Protein AF-A0A9W8MB23-F1 (afdb_monomer_lite)

Secondary structure (DSSP, 8-state):
---------SSS--TTS-SEEEE----TT-SS--HHHHHHHHHHHHHTT-TTT--TT-EEEEGGG--STTTTEEEE-SSSEEEPB-SS-TT-B--TTS-GGGS-TTTTBTTBPPPSS--S-EEE---GGGHHHHHHH-EEEEEEEEEE-TTS-EEEEEEEEEEEEEEEPPPP--------SSS--------PBPTTSSS-B--GGG-EEEEEEEESSHHHHHHHHHHT-TTTSPPPPPPS-HHHHHHHHHHTTEEEE-TTT-BTTEEEEEEPPGGG---

Radius of gyration: 21.51 Å; chains: 1; bounding box: 54×55×55 Å

Sequence (279 aa):
MYVHSLTVHPDIRDPSLEYTVRVFVPSPEGDWLSDKSVLECEEECRRAGVLHLMRMGDVVWDIAVGDEGNVGRLVYDGKYLIDLDYTWNPIGDLPKYIPALAFPPSYFHQAIRTGVVTSNPVVHVDISPWGEEIAKNLQLLQDRVKTETPQGAEHNVVRWVHRSSFVIRPPARVMQRGPSVNGWGQPHTPRIAIPDTNNLFIDSGWYGTIVVETEGTNEALADLQERCGPRAFPPQPRPSNPAQQKAQQEVKKVFRILREKSRPGEICIKAVGIKERIL

Structure (mmCIF, N/CA/C/O backbone):
data_AF-A0A9W8MB23-F1
#
_entry.id   AF-A0A9W8MB23-F1
#
loop_
_atom_site.group_PDB
_atom_site.id
_atom_site.type_symbol
_atom_site.label_atom_id
_atom_site.label_alt_id
_atom_site.label_comp_id
_atom_site.label_asym_id
_atom_site.label_entity_id
_atom_site.label_seq_id
_atom_site.pdbx_PDB_ins_code
_atom_site.Cartn_x
_atom_site.Cartn_y
_atom_site.Cartn_z
_atom_site.occupancy
_atom_site.B_iso_or_equiv
_atom_site.auth_seq_id
_atom_site.auth_comp_id
_atom_site.auth_asym_id
_atom_site.auth_atom_id
_atom_site.pdbx_PDB_model_num
ATOM 1 N N . MET A 1 1 ? 30.895 -1.752 -26.441 1.00 28.50 1 MET A N 1
ATOM 2 C CA . MET A 1 1 ? 31.023 -3.218 -26.307 1.00 28.50 1 MET A CA 1
ATOM 3 C C . MET A 1 1 ? 29.768 -3.671 -25.576 1.00 28.50 1 MET A C 1
ATOM 5 O O . MET A 1 1 ? 29.641 -3.381 -24.398 1.00 28.50 1 MET A O 1
ATOM 9 N N . TYR A 1 2 ? 28.778 -4.188 -26.307 1.00 29.84 2 TYR A N 1
ATOM 10 C CA . TYR A 1 2 ? 27.453 -4.518 -25.771 1.00 29.84 2 TYR A CA 1
ATOM 11 C C . TYR A 1 2 ? 27.468 -5.946 -25.227 1.00 29.84 2 TYR A C 1
ATOM 13 O O . TYR A 1 2 ? 27.713 -6.878 -25.988 1.00 29.84 2 TYR A O 1
ATOM 21 N N . VAL A 1 3 ? 27.192 -6.116 -23.936 1.00 26.08 3 VAL A N 1
ATOM 22 C CA . VAL A 1 3 ? 26.884 -7.423 -23.345 1.00 26.08 3 VAL A CA 1
ATOM 23 C C . VAL A 1 3 ? 25.492 -7.309 -22.741 1.00 26.08 3 VAL A C 1
ATOM 25 O O . VAL A 1 3 ? 25.309 -6.713 -21.686 1.00 26.08 3 VAL A O 1
ATOM 28 N N . HIS A 1 4 ? 24.506 -7.830 -23.471 1.00 32.28 4 HIS A N 1
ATOM 29 C CA . HIS A 1 4 ? 23.168 -8.080 -22.950 1.00 32.28 4 HIS A CA 1
ATOM 30 C C . HIS A 1 4 ? 23.254 -9.337 -22.083 1.00 32.28 4 HIS A C 1
ATOM 32 O O . HIS A 1 4 ? 23.616 -10.403 -22.577 1.00 32.28 4 HIS A O 1
ATOM 38 N N . SER A 1 5 ? 22.941 -9.217 -20.799 1.00 30.11 5 SER A N 1
ATOM 39 C CA . SER A 1 5 ? 22.714 -10.364 -19.923 1.00 30.11 5 SER A CA 1
ATOM 40 C C . SER A 1 5 ? 21.441 -10.088 -19.144 1.00 30.11 5 SER A C 1
ATOM 42 O O . SER A 1 5 ? 21.469 -9.416 -18.117 1.00 30.11 5 SER A O 1
ATOM 44 N N . LEU A 1 6 ? 20.325 -10.587 -19.665 1.00 41.69 6 LEU A N 1
ATOM 45 C CA . LEU A 1 6 ? 19.033 -10.574 -18.997 1.00 41.69 6 LEU A CA 1
ATOM 46 C C . LEU A 1 6 ? 18.645 -12.045 -18.810 1.00 41.69 6 LEU A C 1
ATOM 48 O O . LEU A 1 6 ? 18.447 -12.766 -19.786 1.00 41.69 6 LEU A O 1
ATOM 52 N N . THR A 1 7 ? 18.644 -12.516 -17.563 1.00 36.16 7 THR A N 1
ATOM 53 C CA . THR A 1 7 ? 18.367 -13.918 -17.222 1.00 36.16 7 THR A CA 1
ATOM 54 C C . THR A 1 7 ? 16.943 -14.021 -16.700 1.00 36.16 7 THR A C 1
ATOM 56 O O . THR A 1 7 ? 16.664 -13.554 -15.601 1.00 36.16 7 THR A O 1
ATOM 59 N N . VAL A 1 8 ? 16.042 -14.649 -17.456 1.00 42.38 8 VAL A N 1
ATOM 60 C CA . VAL A 1 8 ? 14.730 -15.079 -16.946 1.00 42.38 8 VAL A CA 1
ATOM 61 C C . VAL A 1 8 ? 14.443 -16.474 -17.502 1.00 42.38 8 VAL A C 1
ATOM 63 O O . VAL A 1 8 ? 14.322 -16.644 -18.713 1.00 42.38 8 VAL A O 1
ATOM 66 N N . HIS A 1 9 ? 14.383 -17.485 -16.627 1.00 31.11 9 HIS A N 1
ATOM 67 C CA . HIS A 1 9 ? 14.049 -18.862 -17.009 1.00 31.11 9 HIS A CA 1
ATOM 68 C C . HIS A 1 9 ? 12.521 -19.083 -16.934 1.00 31.11 9 HIS A C 1
ATOM 70 O O . HIS A 1 9 ? 11.916 -18.617 -15.965 1.00 31.11 9 HIS A O 1
ATOM 76 N N . PRO A 1 10 ? 11.872 -19.774 -17.899 1.00 38.06 10 PRO A N 1
ATOM 77 C CA . PRO A 1 10 ? 10.410 -19.718 -18.039 1.00 38.06 10 PRO A CA 1
ATOM 78 C C . PRO A 1 10 ? 9.616 -20.647 -17.116 1.00 38.06 10 PRO A C 1
ATOM 80 O O . PRO A 1 10 ? 8.463 -20.350 -16.824 1.00 38.06 10 PRO A O 1
ATOM 83 N N . ASP A 1 11 ? 10.194 -21.739 -16.624 1.00 37.66 11 ASP A N 1
ATOM 84 C CA . ASP A 1 11 ? 9.435 -22.738 -15.870 1.00 37.66 11 ASP A CA 1
ATOM 85 C C . ASP A 1 11 ? 10.126 -23.065 -14.550 1.00 37.66 11 ASP A C 1
ATOM 87 O O . ASP A 1 11 ? 11.300 -23.433 -14.533 1.00 37.66 11 ASP A O 1
ATOM 91 N N . ILE A 1 12 ? 9.356 -22.931 -13.461 1.00 39.44 12 ILE A N 1
ATOM 92 C CA . ILE A 1 12 ? 9.774 -22.955 -12.049 1.00 39.44 12 ILE A CA 1
ATOM 93 C C . ILE A 1 12 ? 10.502 -21.650 -11.678 1.00 39.44 12 ILE A C 1
ATOM 95 O O . ILE A 1 12 ? 11.693 -21.505 -11.931 1.00 39.44 12 ILE A O 1
ATOM 99 N N . ARG A 1 13 ? 9.779 -20.682 -11.075 1.00 45.00 13 ARG A N 1
ATOM 100 C CA . ARG A 1 13 ? 10.396 -19.492 -10.451 1.00 45.00 13 ARG A CA 1
ATOM 101 C C . ARG A 1 13 ? 11.381 -19.999 -9.396 1.00 45.00 13 ARG A C 1
ATOM 103 O O . ARG A 1 13 ? 10.971 -20.422 -8.317 1.00 45.00 13 ARG A O 1
ATOM 110 N N . ASP A 1 14 ? 12.658 -20.001 -9.752 1.00 35.84 14 ASP A N 1
ATOM 111 C CA . ASP A 1 14 ? 13.755 -20.191 -8.822 1.00 35.84 14 ASP A CA 1
ATOM 112 C C . ASP A 1 14 ? 13.613 -19.126 -7.716 1.00 35.84 14 ASP A C 1
ATOM 114 O O . ASP A 1 14 ? 13.468 -17.947 -8.045 1.00 35.84 14 ASP A O 1
ATOM 118 N N . PRO A 1 15 ? 13.619 -19.483 -6.421 1.00 39.69 15 PRO A N 1
ATOM 119 C CA . PRO A 1 15 ? 13.689 -18.505 -5.334 1.00 39.69 15 PRO A CA 1
ATOM 120 C C . PRO A 1 15 ? 14.931 -17.588 -5.400 1.00 39.69 15 PRO A C 1
ATOM 122 O O . PRO A 1 15 ? 15.009 -16.640 -4.621 1.00 39.69 15 PRO A O 1
ATOM 125 N N . SER A 1 16 ? 15.878 -17.849 -6.314 1.00 34.25 16 SER A N 1
ATOM 126 C CA . SER A 1 16 ? 17.019 -16.995 -6.660 1.00 34.25 16 SER A CA 1
ATOM 127 C C . SER A 1 16 ? 16.758 -15.961 -7.774 1.00 34.25 16 SER A C 1
ATOM 129 O O . SER A 1 16 ? 17.589 -15.074 -7.970 1.00 34.25 16 SER A O 1
ATOM 131 N N . LEU A 1 17 ? 15.617 -16.015 -8.482 1.00 41.12 17 LEU A N 1
ATOM 132 C CA . LEU A 1 17 ? 15.187 -14.925 -9.366 1.00 41.12 17 LEU A CA 1
ATOM 133 C C . LEU A 1 17 ? 14.786 -13.739 -8.491 1.00 41.12 17 LEU A C 1
ATOM 135 O O . LEU A 1 17 ? 13.673 -13.674 -7.966 1.00 41.12 17 LEU A O 1
ATOM 139 N N . GLU A 1 18 ? 15.720 -12.807 -8.320 1.00 48.50 18 GLU A N 1
ATOM 140 C CA . GLU A 1 18 ? 15.440 -11.481 -7.790 1.00 48.50 18 GLU A CA 1
ATOM 141 C C . GLU A 1 18 ? 14.198 -10.917 -8.499 1.00 48.50 18 GLU A C 1
ATOM 143 O O . GLU A 1 18 ? 14.091 -10.959 -9.723 1.00 48.50 18 GLU A O 1
ATOM 148 N N . TYR A 1 19 ? 13.247 -10.402 -7.723 1.00 63.66 19 TYR A N 1
ATOM 149 C CA . TYR A 1 19 ? 11.938 -9.873 -8.138 1.00 63.66 19 TYR A CA 1
ATOM 150 C C . TYR A 1 19 ? 12.008 -8.638 -9.069 1.00 63.66 19 TYR A C 1
ATOM 152 O O . TYR A 1 19 ? 11.019 -7.921 -9.233 1.00 63.66 19 TYR A O 1
ATOM 160 N N . THR A 1 20 ? 13.178 -8.386 -9.659 1.00 79.31 20 THR A N 1
ATOM 161 C CA . THR A 1 20 ? 13.564 -7.168 -10.356 1.00 79.31 20 THR A CA 1
ATOM 162 C C . THR A 1 20 ? 14.249 -7.509 -11.679 1.00 79.31 20 THR A C 1
ATOM 164 O O . THR A 1 20 ? 15.349 -8.061 -11.704 1.00 79.31 20 THR A O 1
ATOM 167 N N . VAL A 1 21 ? 13.631 -7.124 -12.791 1.00 87.69 21 VAL A N 1
ATOM 168 C CA . VAL A 1 21 ? 14.238 -7.164 -14.124 1.00 87.69 21 VAL A CA 1
ATOM 169 C C . VAL A 1 21 ? 15.161 -5.962 -14.270 1.00 87.69 21 VAL A C 1
ATOM 171 O O . VAL A 1 21 ? 14.735 -4.825 -14.106 1.00 87.69 21 VAL A O 1
ATOM 174 N N . ARG A 1 22 ? 16.433 -6.193 -14.583 1.00 90.06 22 ARG A N 1
ATOM 175 C CA . ARG A 1 22 ? 17.406 -5.112 -14.771 1.00 90.06 22 ARG A CA 1
ATOM 176 C C . ARG A 1 22 ? 17.509 -4.756 -16.250 1.00 90.06 22 ARG A C 1
ATOM 178 O O . ARG A 1 22 ? 17.724 -5.640 -17.078 1.00 90.06 22 ARG A O 1
ATOM 185 N N . VAL A 1 23 ? 17.381 -3.473 -16.563 1.00 91.19 23 VAL A N 1
ATOM 186 C CA . VAL A 1 23 ? 17.596 -2.905 -17.901 1.00 91.19 23 VAL A CA 1
ATOM 187 C C . VAL A 1 23 ? 18.680 -1.838 -17.832 1.00 91.19 23 VAL A C 1
ATOM 189 O O . VAL A 1 23 ? 19.069 -1.416 -16.746 1.00 91.19 23 VAL A O 1
ATOM 192 N N . PHE A 1 24 ? 19.203 -1.444 -18.988 1.00 90.31 24 PHE A N 1
ATOM 193 C CA . PHE A 1 24 ? 20.178 -0.367 -19.090 1.00 90.31 24 PHE A CA 1
ATOM 194 C C . PHE A 1 24 ? 19.774 0.554 -20.235 1.00 90.31 24 PHE A C 1
ATOM 196 O O . PHE A 1 24 ? 19.987 0.217 -21.403 1.00 90.31 24 PHE A O 1
ATOM 203 N N . VAL A 1 25 ? 19.202 1.705 -19.897 1.00 89.44 25 VAL A N 1
ATOM 204 C CA . VAL A 1 25 ? 18.859 2.759 -20.851 1.00 89.44 25 VAL A CA 1
ATOM 205 C C . VAL A 1 25 ? 19.685 3.993 -20.502 1.00 89.44 25 VAL A C 1
ATOM 207 O O . VAL A 1 25 ? 19.506 4.579 -19.442 1.00 89.44 25 VAL A O 1
ATOM 210 N N . PRO A 1 26 ? 20.642 4.405 -21.350 1.00 85.00 26 PRO A N 1
ATOM 211 C CA . PRO A 1 26 ? 21.466 5.567 -21.052 1.00 85.00 26 PRO A CA 1
ATOM 212 C C . PRO A 1 26 ? 20.610 6.811 -20.778 1.00 85.00 26 PRO A C 1
ATOM 214 O O . PRO A 1 26 ? 19.861 7.249 -21.647 1.00 85.00 26 PRO A O 1
ATOM 217 N N . SER A 1 27 ? 20.780 7.412 -19.599 1.00 76.50 27 SER A N 1
ATOM 218 C CA . SER A 1 27 ? 20.157 8.689 -19.238 1.00 76.50 27 SER A CA 1
ATOM 219 C C . SER A 1 27 ? 21.206 9.808 -19.278 1.00 76.50 27 SER A C 1
ATOM 221 O O . SER A 1 27 ? 21.843 10.101 -18.266 1.00 76.50 27 SER A O 1
ATOM 223 N N . PRO A 1 28 ? 21.459 10.432 -20.446 1.00 71.50 28 PRO A N 1
ATOM 224 C CA . PRO A 1 28 ? 22.442 11.511 -20.558 1.00 71.50 28 PRO A CA 1
ATOM 225 C C . PRO A 1 28 ? 22.039 12.775 -19.780 1.00 71.50 28 PRO A C 1
ATOM 227 O O . PRO A 1 28 ? 22.889 13.630 -19.540 1.00 71.50 28 PRO A O 1
ATOM 230 N N . GLU A 1 29 ? 20.762 12.899 -19.405 1.00 67.69 29 GLU A N 1
ATOM 231 C CA . GLU A 1 29 ? 20.188 14.058 -18.712 1.00 67.69 29 GLU A CA 1
ATOM 232 C C . GLU A 1 29 ? 20.169 13.908 -17.174 1.00 67.69 29 GLU A C 1
ATOM 234 O O . GLU A 1 29 ? 19.926 14.899 -16.488 1.00 67.69 29 GLU A O 1
ATOM 239 N N . GLY A 1 30 ? 20.497 12.727 -16.622 1.00 65.50 30 GLY A N 1
ATOM 240 C CA . GLY A 1 30 ? 20.725 12.524 -15.182 1.00 65.50 30 GLY A CA 1
ATOM 241 C C . GLY A 1 30 ? 19.819 11.494 -14.492 1.00 65.50 30 GLY A C 1
ATOM 242 O O . GLY A 1 30 ? 19.344 10.541 -15.112 1.00 65.50 30 GLY A O 1
ATOM 243 N N . ASP A 1 31 ? 19.613 11.703 -13.186 1.00 63.12 31 ASP A N 1
ATOM 244 C CA . ASP A 1 31 ? 19.187 10.697 -12.195 1.00 63.12 31 ASP A CA 1
ATOM 245 C C . ASP A 1 31 ? 17.676 10.372 -12.177 1.00 63.12 31 ASP A C 1
ATOM 247 O O . ASP A 1 31 ? 17.206 9.653 -11.299 1.00 63.12 31 ASP A O 1
ATOM 251 N N . TRP A 1 32 ? 16.879 10.892 -13.114 1.00 70.69 32 TRP A N 1
ATOM 252 C CA . TRP A 1 32 ? 15.443 10.597 -13.188 1.00 70.69 32 TRP A CA 1
ATOM 253 C C . TRP A 1 32 ? 15.028 10.192 -14.597 1.00 70.69 32 TRP A C 1
ATOM 255 O O . TRP A 1 32 ? 15.474 10.787 -15.579 1.00 70.69 32 TRP A O 1
ATOM 265 N N . LEU A 1 33 ? 14.152 9.191 -14.704 1.00 72.12 33 LEU A N 1
ATOM 266 C CA . LEU A 1 33 ? 13.665 8.715 -15.994 1.00 72.12 33 LEU A CA 1
ATOM 267 C C . LEU A 1 33 ? 12.657 9.711 -16.569 1.00 72.12 33 LEU A C 1
ATOM 269 O O . LEU A 1 33 ? 11.618 9.987 -15.978 1.00 72.12 33 LEU A O 1
ATOM 273 N N . SER A 1 34 ? 12.969 10.254 -17.743 1.00 82.50 34 SER A N 1
ATOM 274 C CA . SER A 1 34 ? 11.986 10.984 -18.545 1.00 82.50 34 SER A CA 1
ATOM 275 C C . SER A 1 34 ? 10.937 10.020 -19.116 1.00 82.50 34 SER A C 1
ATOM 277 O O . SER A 1 34 ? 11.221 8.831 -19.273 1.00 82.50 34 SER A O 1
ATOM 279 N N . ASP A 1 35 ? 9.777 10.526 -19.548 1.00 85.69 35 ASP A N 1
ATOM 280 C CA . ASP A 1 35 ? 8.773 9.725 -20.277 1.00 85.69 35 ASP A CA 1
ATOM 281 C C . ASP A 1 35 ? 9.399 8.943 -21.447 1.00 85.69 35 ASP A C 1
ATOM 283 O O . ASP A 1 35 ? 9.051 7.794 -21.721 1.00 85.69 35 ASP A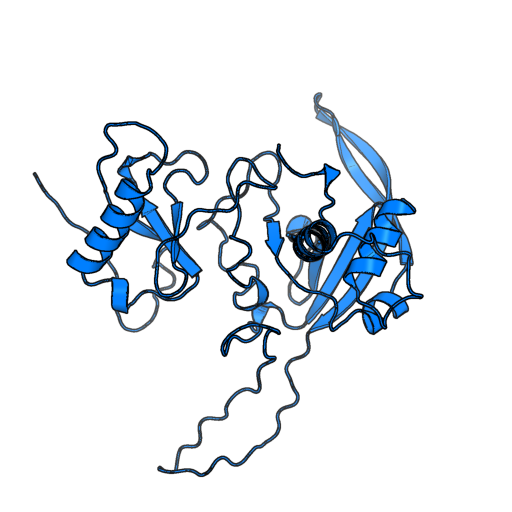 O 1
ATOM 287 N N . LYS A 1 36 ? 10.373 9.557 -22.130 1.00 87.31 36 LYS A N 1
ATOM 288 C CA . LYS A 1 36 ? 11.122 8.918 -23.213 1.00 87.31 36 LYS A CA 1
ATOM 289 C C . LYS A 1 36 ? 11.974 7.756 -22.695 1.00 87.31 36 LYS A C 1
ATOM 291 O O . LYS A 1 36 ? 11.966 6.692 -23.307 1.00 87.31 36 LYS A O 1
ATOM 296 N N . SER A 1 37 ? 12.673 7.942 -21.579 1.00 86.75 37 SER A N 1
ATOM 297 C CA . SER A 1 37 ? 13.507 6.910 -20.952 1.00 86.75 37 SER A CA 1
ATOM 298 C C . SER A 1 37 ? 12.672 5.716 -20.473 1.00 86.75 37 SER A C 1
ATOM 300 O O . SER A 1 37 ? 13.087 4.572 -20.645 1.00 86.75 37 SER A O 1
ATOM 302 N N . VAL A 1 38 ? 11.465 5.956 -19.946 1.00 90.44 38 VAL A N 1
ATOM 303 C CA . VAL A 1 38 ? 10.520 4.889 -19.563 1.00 90.44 38 VAL A CA 1
ATOM 304 C C . VAL A 1 38 ? 10.090 4.071 -20.786 1.00 90.44 38 VAL A C 1
ATOM 306 O O . VAL A 1 38 ? 10.154 2.841 -20.763 1.00 90.44 38 VAL A O 1
ATOM 309 N N . LEU A 1 39 ? 9.721 4.733 -21.889 1.00 91.75 39 LEU A N 1
ATOM 310 C CA . LEU A 1 39 ? 9.367 4.052 -23.142 1.00 91.75 39 LEU A CA 1
ATOM 311 C C . LEU A 1 39 ? 10.545 3.266 -23.735 1.00 91.75 39 LEU A C 1
ATOM 313 O O . LEU A 1 39 ? 10.358 2.178 -24.282 1.00 91.75 39 LEU A O 1
ATOM 317 N N . GLU A 1 40 ? 11.763 3.793 -23.620 1.00 90.81 40 GLU A N 1
ATOM 318 C CA . GLU A 1 40 ? 12.972 3.078 -24.024 1.00 90.81 40 GLU A CA 1
ATOM 319 C C . GLU A 1 40 ? 13.199 1.834 -23.153 1.00 90.81 40 GLU A C 1
ATOM 321 O O . GLU A 1 40 ? 13.485 0.774 -23.706 1.00 90.81 40 GLU A O 1
ATOM 326 N N . CYS A 1 41 ? 12.965 1.901 -21.837 1.00 91.81 41 CYS A N 1
ATOM 327 C CA . CYS A 1 41 ? 13.030 0.734 -20.946 1.00 91.81 41 CYS A CA 1
ATOM 328 C C . CYS A 1 41 ? 12.024 -0.355 -21.350 1.00 91.81 41 CYS A C 1
ATOM 330 O O . CYS A 1 41 ? 12.363 -1.543 -21.372 1.00 91.81 41 CYS A O 1
ATOM 332 N N . GLU A 1 42 ? 10.794 0.028 -21.708 1.00 92.00 42 GLU A N 1
ATOM 333 C CA . GLU A 1 42 ? 9.793 -0.909 -22.233 1.00 92.00 42 GLU A CA 1
ATOM 334 C C . GLU A 1 42 ? 10.251 -1.564 -23.540 1.00 92.00 42 GLU A C 1
ATOM 336 O O . GLU A 1 42 ? 10.077 -2.769 -23.742 1.00 92.00 42 GLU A O 1
ATOM 341 N N . GLU A 1 43 ? 10.827 -0.772 -24.444 1.00 92.31 43 GLU A N 1
ATOM 342 C CA . GLU A 1 43 ? 11.320 -1.248 -25.731 1.00 92.31 43 GLU A CA 1
ATOM 343 C C . GLU A 1 43 ? 12.550 -2.155 -25.569 1.00 92.31 43 GLU A C 1
ATOM 345 O O . GLU A 1 43 ? 12.666 -3.142 -26.294 1.00 92.31 43 GLU A O 1
ATOM 350 N N . GLU A 1 44 ? 13.419 -1.909 -24.585 1.00 91.94 44 GLU A N 1
ATOM 351 C CA . GLU A 1 44 ? 14.485 -2.846 -24.205 1.00 91.94 44 GLU A CA 1
ATOM 352 C C . GLU A 1 44 ? 13.902 -4.176 -23.709 1.00 91.94 44 GLU A C 1
ATOM 354 O O . GLU A 1 44 ? 14.310 -5.242 -24.174 1.00 91.94 44 GLU A O 1
ATOM 359 N N . CYS A 1 45 ? 12.887 -4.145 -22.836 1.00 90.94 45 CYS A N 1
ATOM 360 C CA . CYS A 1 45 ? 12.204 -5.361 -22.373 1.00 90.94 45 CYS A CA 1
ATOM 361 C C . CYS A 1 45 ? 11.548 -6.131 -23.534 1.00 90.94 45 CYS A C 1
ATOM 363 O O . CYS A 1 45 ? 11.541 -7.368 -23.558 1.00 90.94 45 CYS A O 1
ATOM 365 N N . ARG A 1 46 ? 11.001 -5.404 -24.516 1.00 90.31 46 ARG A N 1
ATOM 366 C CA . ARG A 1 46 ? 10.401 -5.963 -25.732 1.00 90.31 46 ARG A CA 1
ATOM 367 C C . ARG A 1 46 ? 11.454 -6.594 -26.642 1.00 90.31 46 ARG A C 1
ATOM 369 O O . ARG A 1 46 ? 11.267 -7.735 -27.060 1.00 90.31 46 ARG A O 1
ATOM 376 N N . ARG A 1 47 ? 12.569 -5.904 -26.902 1.00 91.31 47 ARG A N 1
ATOM 377 C CA . ARG A 1 47 ? 13.694 -6.404 -27.715 1.00 91.31 47 ARG A CA 1
ATOM 378 C C . ARG A 1 47 ? 14.383 -7.607 -27.080 1.00 91.31 47 ARG A C 1
ATOM 380 O O . ARG A 1 47 ? 14.727 -8.547 -27.790 1.00 91.31 47 ARG A O 1
ATOM 387 N N . ALA A 1 48 ? 14.514 -7.615 -25.755 1.00 88.12 48 ALA A N 1
ATOM 388 C CA . ALA A 1 48 ? 15.007 -8.760 -24.994 1.00 88.12 48 ALA A CA 1
ATOM 389 C C . ALA A 1 48 ? 14.005 -9.929 -24.943 1.00 88.12 48 ALA A C 1
ATOM 391 O O . ALA A 1 48 ? 14.342 -11.011 -24.469 1.00 88.12 48 ALA A O 1
ATOM 392 N N . GLY A 1 49 ? 12.770 -9.724 -25.413 1.00 87.94 49 GLY A N 1
ATOM 393 C CA . GLY A 1 49 ? 11.739 -10.749 -25.444 1.00 87.94 49 GLY A CA 1
ATOM 394 C C . GLY A 1 49 ? 11.216 -11.135 -24.064 1.00 87.94 49 GLY A C 1
ATOM 395 O O . GLY A 1 49 ? 10.603 -12.184 -23.950 1.00 87.94 49 GLY A O 1
ATOM 396 N N . VAL A 1 50 ? 11.410 -10.329 -23.016 1.00 86.69 50 VAL A N 1
ATOM 397 C CA . VAL A 1 50 ? 10.989 -10.684 -21.645 1.00 86.69 50 VAL A CA 1
ATOM 398 C C . VAL A 1 50 ? 9.602 -10.176 -21.278 1.00 86.69 50 VAL A C 1
ATOM 400 O O . VAL A 1 50 ? 8.989 -10.707 -20.357 1.00 86.69 50 VAL A O 1
ATOM 403 N N . LEU A 1 51 ? 9.062 -9.212 -22.029 1.00 85.56 51 LEU A N 1
ATOM 404 C CA . LEU A 1 51 ? 7.776 -8.576 -21.719 1.00 85.56 51 LEU A CA 1
ATOM 405 C C . LEU A 1 51 ? 6.617 -9.584 -21.584 1.00 85.56 51 LEU A C 1
ATOM 407 O O . LEU A 1 51 ? 5.754 -9.422 -20.733 1.00 85.56 51 LEU A O 1
ATOM 411 N N . HIS A 1 52 ? 6.620 -10.660 -22.378 1.00 84.31 52 HIS A N 1
ATOM 412 C CA . HIS A 1 52 ? 5.589 -11.707 -22.323 1.00 84.31 52 HIS A CA 1
ATOM 413 C C . HIS A 1 52 ? 5.698 -12.641 -21.101 1.00 84.31 52 HIS A C 1
ATOM 415 O O . HIS A 1 52 ? 4.759 -13.382 -20.816 1.00 84.31 52 HIS A O 1
ATOM 421 N N . LEU A 1 53 ? 6.840 -12.632 -20.406 1.00 85.81 53 LEU A N 1
ATOM 422 C CA . LEU A 1 53 ? 7.078 -13.391 -19.174 1.00 85.81 53 LEU A CA 1
ATOM 423 C C . LEU A 1 53 ? 6.732 -12.573 -17.925 1.00 85.81 53 LEU A C 1
ATOM 425 O O . LEU A 1 53 ? 6.522 -13.147 -16.853 1.00 85.81 53 LEU A O 1
ATOM 429 N N . MET A 1 54 ? 6.681 -11.247 -18.066 1.00 86.50 54 MET A N 1
ATOM 430 C CA . MET A 1 54 ? 6.388 -10.330 -16.975 1.00 86.50 54 MET A CA 1
ATOM 431 C C . MET A 1 54 ? 4.927 -10.427 -16.543 1.00 86.50 54 MET A C 1
ATOM 433 O O . MET A 1 54 ? 4.010 -10.649 -17.337 1.00 86.50 54 MET A O 1
ATOM 437 N N . ARG A 1 55 ? 4.705 -10.230 -15.248 1.00 87.00 55 ARG A N 1
ATOM 438 C CA . ARG A 1 55 ? 3.388 -10.166 -1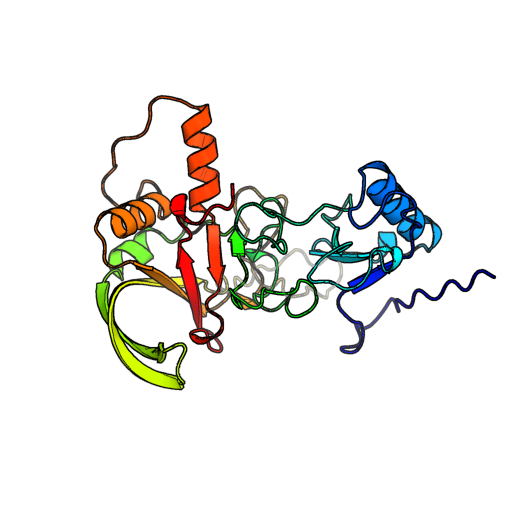4.618 1.00 87.00 55 ARG A CA 1
ATOM 439 C C . ARG A 1 55 ? 3.201 -8.799 -13.987 1.00 87.00 55 ARG A C 1
ATOM 441 O O . ARG A 1 55 ? 4.167 -8.150 -13.598 1.00 87.00 55 ARG A O 1
ATOM 448 N N . MET A 1 56 ? 1.944 -8.379 -13.858 1.00 89.19 56 MET A N 1
ATOM 449 C CA . MET A 1 56 ? 1.610 -7.184 -13.086 1.00 89.19 56 MET A CA 1
ATOM 450 C C . MET A 1 56 ? 2.303 -7.248 -11.716 1.00 89.19 56 MET A C 1
ATOM 452 O O . MET A 1 56 ? 2.257 -8.288 -11.060 1.00 89.19 56 MET A O 1
ATOM 456 N N . GLY A 1 57 ? 2.935 -6.151 -11.308 1.00 89.62 57 GLY A N 1
ATOM 457 C CA . GLY A 1 57 ? 3.719 -6.029 -10.083 1.00 89.62 57 GLY A CA 1
ATOM 458 C C . GLY A 1 57 ? 5.199 -6.388 -10.221 1.00 89.62 57 GLY A C 1
ATOM 459 O O . GLY A 1 57 ? 5.951 -6.099 -9.297 1.00 89.62 57 GLY A O 1
ATOM 460 N N . ASP A 1 58 ? 5.653 -6.990 -11.323 1.00 90.81 58 ASP A N 1
ATOM 461 C CA . ASP A 1 58 ? 7.091 -7.195 -11.526 1.00 90.81 58 ASP A CA 1
ATOM 462 C C . ASP A 1 58 ? 7.807 -5.834 -11.593 1.00 90.81 58 ASP A C 1
ATOM 464 O O . ASP A 1 58 ? 7.310 -4.885 -12.206 1.00 90.81 58 ASP A O 1
ATOM 468 N N . VAL A 1 59 ? 8.957 -5.729 -10.924 1.00 92.12 59 VAL A N 1
ATOM 469 C CA . VAL A 1 59 ? 9.737 -4.488 -10.857 1.00 92.12 59 VAL A CA 1
ATOM 470 C C . VAL A 1 59 ? 10.767 -4.495 -11.978 1.00 92.12 59 VAL A C 1
ATOM 472 O O . VAL A 1 59 ? 11.454 -5.492 -12.189 1.00 92.12 59 VAL A O 1
ATOM 475 N N . VAL A 1 60 ? 10.899 -3.384 -12.690 1.00 92.69 60 VAL A N 1
ATOM 476 C CA . VAL A 1 60 ? 11.994 -3.135 -13.629 1.00 92.69 60 VAL A CA 1
ATOM 477 C C . VAL A 1 60 ? 12.907 -2.086 -13.020 1.00 92.69 60 VAL A C 1
ATOM 479 O O . VAL A 1 60 ? 12.430 -1.114 -12.453 1.00 92.69 60 VAL A O 1
ATOM 482 N N . TRP A 1 61 ? 14.214 -2.272 -13.112 1.00 92.00 61 TRP A N 1
ATOM 483 C CA . TRP A 1 61 ? 15.191 -1.301 -12.643 1.00 92.00 61 TRP A CA 1
ATOM 484 C C . TRP A 1 61 ? 16.145 -0.941 -13.772 1.00 92.00 61 TRP A C 1
ATOM 486 O O . TRP A 1 61 ? 16.882 -1.801 -14.260 1.00 92.00 61 TRP A O 1
ATOM 496 N N . ASP A 1 62 ? 16.131 0.328 -14.168 1.00 91.56 62 ASP A N 1
ATOM 497 C CA . ASP A 1 62 ? 17.156 0.882 -15.038 1.00 91.56 62 ASP A CA 1
ATOM 498 C C . ASP A 1 62 ? 18.428 1.175 -14.241 1.00 91.56 62 ASP A C 1
ATOM 500 O O . ASP A 1 62 ? 18.522 2.143 -13.483 1.00 91.56 62 ASP A O 1
ATOM 504 N N . ILE A 1 63 ? 19.427 0.314 -14.416 1.00 89.56 63 ILE A N 1
ATOM 505 C CA . ILE A 1 63 ? 20.690 0.397 -13.680 1.00 89.56 63 ILE A CA 1
ATOM 506 C C . ILE A 1 63 ? 21.578 1.546 -14.174 1.00 89.56 63 ILE A C 1
ATOM 508 O O . ILE A 1 63 ? 22.598 1.830 -13.546 1.00 89.56 63 ILE A O 1
ATOM 512 N N . ALA A 1 64 ? 21.225 2.203 -15.287 1.00 87.50 64 ALA A N 1
ATOM 513 C CA . ALA A 1 64 ? 21.966 3.354 -15.798 1.00 87.50 64 ALA A CA 1
ATOM 514 C C . ALA A 1 64 ? 21.863 4.583 -14.880 1.00 87.50 64 ALA A C 1
ATOM 516 O O . ALA A 1 64 ? 22.754 5.430 -14.898 1.00 87.50 64 ALA A O 1
ATOM 517 N N . VAL A 1 65 ? 20.804 4.654 -14.067 1.00 83.94 65 VAL A N 1
ATOM 518 C CA . VAL A 1 65 ? 20.454 5.806 -13.220 1.00 83.94 65 VAL A CA 1
ATOM 519 C C . VAL A 1 65 ? 21.018 5.680 -11.789 1.00 83.94 65 VAL A C 1
ATOM 521 O O . VAL A 1 65 ? 20.888 6.579 -10.967 1.00 83.94 65 VAL A O 1
ATOM 524 N N . GLY A 1 66 ? 21.693 4.568 -11.477 1.00 79.12 66 GLY A N 1
ATOM 525 C CA . GLY A 1 66 ? 22.280 4.301 -10.161 1.00 79.12 66 GLY A CA 1
ATOM 526 C C . GLY A 1 66 ? 21.376 3.494 -9.220 1.00 79.12 66 GLY A C 1
ATOM 527 O O . GLY A 1 66 ? 20.294 3.042 -9.589 1.00 79.12 66 GLY A O 1
ATOM 528 N N . ASP A 1 67 ? 21.860 3.257 -7.995 1.00 81.12 67 ASP A N 1
ATOM 529 C CA . ASP A 1 67 ? 21.198 2.414 -6.979 1.00 81.12 67 ASP A CA 1
ATOM 530 C C . ASP A 1 67 ? 20.826 3.185 -5.699 1.00 81.12 67 ASP A C 1
ATOM 532 O O . ASP A 1 67 ? 20.729 2.617 -4.606 1.00 81.12 67 ASP A O 1
ATOM 536 N N . GLU A 1 68 ? 20.636 4.499 -5.802 1.00 83.81 68 GLU A N 1
ATOM 537 C CA . GLU A 1 68 ? 20.190 5.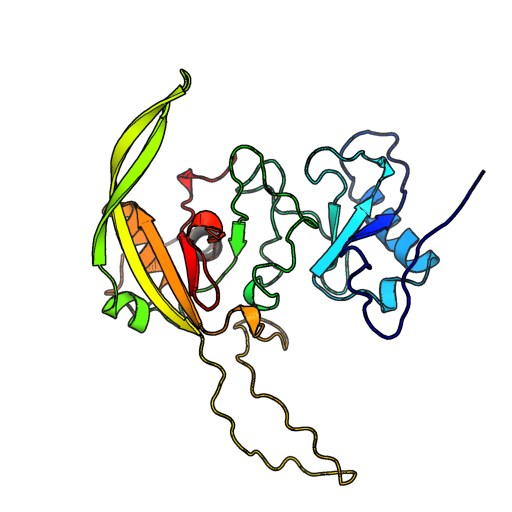301 -4.667 1.00 83.81 68 GLU A CA 1
ATOM 538 C C . GLU A 1 68 ? 18.683 5.113 -4.443 1.00 83.81 68 GLU A C 1
ATOM 540 O O . GLU A 1 68 ? 17.859 5.413 -5.303 1.00 83.81 68 GLU A O 1
ATOM 545 N N . GLY A 1 69 ? 18.297 4.591 -3.274 1.00 83.81 69 GLY A N 1
ATOM 546 C CA . GLY A 1 69 ? 16.884 4.381 -2.941 1.00 83.81 69 GLY A CA 1
ATOM 547 C C . GLY A 1 69 ? 16.165 3.529 -3.991 1.00 83.81 69 GLY A C 1
ATOM 548 O O . GLY A 1 69 ? 16.584 2.401 -4.245 1.00 83.81 69 GLY A O 1
ATOM 549 N N . ASN A 1 70 ? 15.095 4.070 -4.580 1.00 89.25 70 ASN A N 1
ATOM 550 C CA . ASN A 1 70 ? 14.368 3.449 -5.691 1.00 89.25 70 ASN A CA 1
ATOM 551 C C . ASN A 1 70 ? 14.539 4.183 -7.027 1.00 89.25 70 ASN A C 1
ATOM 553 O O . ASN A 1 70 ? 13.710 4.016 -7.918 1.00 89.25 70 ASN A O 1
ATOM 557 N N . VAL A 1 71 ? 15.589 4.987 -7.182 1.00 87.81 71 VAL A N 1
ATOM 558 C CA . VAL A 1 71 ? 15.875 5.656 -8.455 1.00 87.81 71 VAL A CA 1
ATOM 559 C C . VAL A 1 71 ? 15.955 4.628 -9.593 1.00 87.81 71 VAL A C 1
ATOM 561 O O . VAL A 1 71 ? 16.504 3.535 -9.425 1.00 87.81 71 VAL A O 1
ATOM 564 N N . GLY A 1 72 ? 15.318 4.953 -10.722 1.00 89.06 72 GLY A N 1
ATOM 565 C CA . GLY A 1 72 ? 15.237 4.097 -11.908 1.00 89.06 72 GLY A CA 1
ATOM 566 C C . GLY A 1 72 ? 14.358 2.849 -11.759 1.00 89.06 72 GLY A C 1
ATOM 567 O O . GLY A 1 72 ? 14.331 2.028 -12.676 1.00 89.06 72 GLY A O 1
ATOM 568 N N . ARG A 1 73 ? 13.665 2.652 -10.625 1.00 91.69 73 ARG A N 1
ATOM 569 C CA . ARG A 1 73 ? 12.741 1.523 -10.440 1.00 91.69 73 ARG A CA 1
ATOM 570 C C . ARG A 1 73 ? 11.342 1.881 -10.927 1.00 91.69 73 ARG A C 1
ATOM 572 O O . ARG A 1 73 ? 10.755 2.869 -10.504 1.00 91.69 73 ARG A O 1
ATOM 579 N N . LEU A 1 74 ? 10.805 1.005 -11.760 1.00 93.38 74 LEU A N 1
ATOM 580 C CA . LEU A 1 74 ? 9.484 1.049 -12.362 1.00 93.38 74 LEU A CA 1
ATOM 581 C C . LEU A 1 74 ? 8.729 -0.221 -11.974 1.00 93.38 74 LEU A C 1
ATOM 583 O O . LEU A 1 74 ? 9.330 -1.268 -11.728 1.00 93.38 74 LEU A O 1
ATOM 587 N N . VAL A 1 75 ? 7.407 -0.162 -11.951 1.00 93.62 75 VAL A N 1
ATOM 588 C CA . VAL A 1 75 ? 6.556 -1.345 -11.771 1.00 93.62 75 VAL A CA 1
ATOM 589 C C . VAL A 1 75 ? 5.890 -1.663 -13.105 1.00 93.62 75 VAL A C 1
ATOM 591 O O . VAL A 1 75 ? 5.633 -0.769 -13.898 1.00 93.62 75 VAL A O 1
ATOM 594 N N . TYR A 1 76 ? 5.625 -2.929 -13.398 1.00 92.88 76 TYR A N 1
ATOM 595 C CA . TYR A 1 76 ? 4.835 -3.313 -14.564 1.00 92.88 76 TYR A CA 1
ATOM 596 C C . TYR A 1 76 ? 3.360 -3.440 -14.181 1.00 92.88 76 TYR A C 1
ATOM 598 O O . TYR A 1 76 ? 3.024 -4.199 -13.273 1.00 92.88 76 TYR A O 1
ATOM 606 N N . ASP A 1 77 ? 2.453 -2.740 -14.861 1.00 90.06 77 ASP A N 1
ATOM 607 C CA . ASP A 1 77 ? 1.007 -2.812 -14.576 1.00 90.06 77 ASP A CA 1
ATOM 608 C C . ASP A 1 77 ? 0.289 -3.959 -15.321 1.00 90.06 77 ASP A C 1
ATOM 610 O O . ASP A 1 77 ? -0.913 -4.168 -15.161 1.00 90.06 77 ASP A O 1
ATOM 614 N N . GLY A 1 78 ? 1.035 -4.737 -16.114 1.00 88.69 78 GLY A N 1
ATOM 615 C CA . GLY A 1 78 ? 0.506 -5.757 -17.024 1.00 88.69 78 GLY A CA 1
ATOM 616 C C . GLY A 1 78 ? 0.393 -5.288 -18.478 1.00 88.69 78 GLY A C 1
ATOM 617 O O . GLY A 1 78 ? 0.096 -6.097 -19.357 1.00 88.69 78 GLY A O 1
ATOM 618 N N . LYS A 1 79 ? 0.637 -4.003 -18.749 1.00 89.69 79 LYS A N 1
ATOM 619 C CA . LYS A 1 79 ? 0.645 -3.418 -20.091 1.00 89.69 79 LYS A CA 1
ATOM 620 C C . LYS A 1 79 ? 1.810 -2.450 -20.303 1.00 89.69 79 LYS A C 1
ATOM 622 O O . LYS A 1 79 ? 2.449 -2.535 -21.349 1.00 89.69 79 LYS A O 1
ATOM 627 N N . TYR A 1 80 ? 2.086 -1.599 -19.324 1.00 91.88 80 TYR A N 1
ATOM 628 C CA . TYR A 1 80 ? 3.082 -0.535 -19.340 1.00 91.88 80 TYR A CA 1
ATOM 629 C C . TYR A 1 80 ? 3.966 -0.576 -18.091 1.00 91.88 80 TYR A C 1
ATOM 631 O O . TYR A 1 80 ? 3.598 -1.146 -17.057 1.00 91.88 80 TYR A O 1
ATOM 639 N N . LEU A 1 81 ? 5.139 0.041 -18.201 1.00 93.00 81 LEU A N 1
ATOM 640 C CA . LEU A 1 81 ? 5.971 0.400 -17.067 1.00 93.00 81 LEU A CA 1
ATOM 641 C C . LEU A 1 81 ? 5.517 1.733 -16.495 1.00 93.00 81 LEU A C 1
ATOM 643 O O . LEU A 1 81 ? 5.153 2.661 -17.213 1.00 93.00 81 LEU A O 1
ATOM 647 N N . ILE A 1 82 ? 5.524 1.791 -15.174 1.00 92.44 82 ILE A N 1
ATOM 648 C CA . ILE A 1 82 ? 4.938 2.879 -14.419 1.00 92.44 82 ILE A CA 1
ATOM 649 C C . ILE A 1 82 ? 5.873 3.324 -13.298 1.00 92.44 82 ILE A C 1
ATOM 651 O O . ILE A 1 82 ? 6.499 2.496 -12.629 1.00 92.44 82 ILE A O 1
ATOM 655 N N . ASP A 1 83 ? 5.946 4.634 -13.083 1.00 91.19 83 ASP A N 1
ATOM 656 C CA . ASP A 1 83 ? 6.716 5.213 -11.985 1.00 91.19 83 ASP A CA 1
ATOM 657 C C . ASP A 1 83 ? 6.109 4.866 -10.626 1.00 91.19 83 ASP A C 1
ATOM 659 O O . ASP A 1 83 ? 4.900 4.644 -10.497 1.00 91.19 83 ASP A O 1
ATOM 663 N N . LEU A 1 84 ? 6.959 4.869 -9.598 1.00 92.25 84 LEU A N 1
ATOM 664 C CA . LEU A 1 84 ? 6.540 4.764 -8.203 1.00 92.25 84 LEU A CA 1
ATOM 665 C C . LEU A 1 84 ? 5.724 5.990 -7.761 1.00 92.25 84 LEU A C 1
ATOM 667 O O . LEU A 1 84 ? 5.778 7.059 -8.367 1.00 92.25 84 LEU A O 1
ATOM 671 N N . ASP A 1 85 ? 4.962 5.847 -6.677 1.00 90.25 85 ASP A N 1
ATOM 672 C CA . ASP A 1 85 ? 4.223 6.961 -6.080 1.00 90.25 85 ASP A CA 1
ATOM 673 C C . ASP A 1 85 ? 5.046 7.635 -4.980 1.00 90.25 85 ASP A C 1
ATOM 675 O O . ASP A 1 85 ? 5.340 7.044 -3.942 1.00 90.25 85 ASP A O 1
ATOM 679 N N . TYR A 1 86 ? 5.383 8.903 -5.199 1.00 89.50 86 TYR A N 1
ATOM 680 C CA . TYR A 1 86 ? 6.193 9.719 -4.294 1.00 89.50 86 TYR A CA 1
ATOM 681 C C . TYR A 1 86 ? 5.347 10.600 -3.359 1.00 89.50 86 TYR A C 1
ATOM 683 O O . TYR A 1 86 ? 5.887 11.364 -2.562 1.00 89.50 86 TYR A O 1
ATOM 691 N N . THR A 1 87 ? 4.014 10.476 -3.402 1.00 89.12 87 THR A N 1
ATOM 692 C CA . THR A 1 87 ? 3.074 11.321 -2.642 1.00 89.12 87 THR A CA 1
ATOM 693 C C . THR A 1 87 ? 3.292 11.258 -1.124 1.00 89.12 87 THR A C 1
ATOM 695 O O . THR A 1 87 ? 3.076 12.243 -0.419 1.00 89.12 87 THR A O 1
ATOM 698 N N . TRP A 1 88 ? 3.698 10.103 -0.591 1.00 87.50 88 TRP A N 1
ATOM 699 C CA . TRP A 1 88 ? 3.768 9.847 0.859 1.00 87.50 88 TRP A CA 1
ATOM 700 C C . TRP A 1 88 ? 5.175 9.522 1.367 1.00 87.50 88 TRP A C 1
ATOM 702 O O . TRP A 1 88 ? 5.389 9.391 2.578 1.00 87.50 88 TRP A O 1
ATOM 712 N N . ASN A 1 89 ? 6.125 9.345 0.451 1.00 86.69 89 ASN A N 1
ATOM 713 C CA . ASN A 1 89 ? 7.464 8.857 0.743 1.00 86.69 89 ASN A CA 1
ATOM 714 C C . ASN A 1 89 ? 8.432 9.351 -0.342 1.00 86.69 89 ASN A C 1
ATOM 716 O O . ASN A 1 89 ? 8.178 9.100 -1.522 1.00 86.69 89 ASN A O 1
ATOM 720 N N . PRO A 1 90 ? 9.542 10.031 0.010 1.00 85.94 90 PRO A N 1
ATOM 721 C CA . PRO A 1 90 ? 10.384 10.676 -0.995 1.00 85.94 90 PRO A CA 1
ATOM 722 C C . PRO A 1 90 ? 11.174 9.670 -1.834 1.00 85.94 90 PRO A C 1
ATOM 724 O O . PRO A 1 90 ? 11.689 10.023 -2.886 1.00 85.94 90 PRO A O 1
ATOM 727 N N . ILE A 1 91 ? 11.273 8.417 -1.384 1.00 87.00 91 ILE A N 1
ATOM 728 C CA . ILE A 1 91 ? 11.923 7.350 -2.145 1.00 87.00 91 ILE A CA 1
ATOM 729 C C . ILE A 1 91 ? 10.935 6.535 -2.995 1.00 87.00 91 ILE A C 1
ATOM 731 O O . ILE A 1 91 ? 11.363 5.594 -3.651 1.00 87.00 91 ILE A O 1
ATOM 735 N N . GLY A 1 92 ? 9.641 6.865 -2.983 1.00 89.75 92 GLY A N 1
ATOM 736 C CA . GLY A 1 92 ? 8.612 6.188 -3.771 1.00 89.75 92 GLY A CA 1
ATOM 737 C C . GLY A 1 92 ? 8.081 4.897 -3.139 1.00 89.75 92 GLY A C 1
ATOM 738 O O . GLY A 1 92 ? 8.828 4.109 -2.558 1.00 89.75 92 GLY A O 1
ATOM 739 N N . ASP A 1 93 ? 6.776 4.685 -3.273 1.00 91.25 93 ASP A N 1
ATOM 740 C CA . ASP A 1 93 ? 6.038 3.489 -2.864 1.00 91.25 93 ASP A CA 1
ATOM 741 C C . ASP A 1 93 ? 5.237 2.909 -4.044 1.00 91.25 93 ASP A C 1
ATOM 743 O O . ASP A 1 93 ? 5.259 3.421 -5.166 1.00 91.25 93 ASP A O 1
ATOM 747 N N . LEU A 1 94 ? 4.525 1.808 -3.797 1.00 92.12 94 LEU A N 1
ATOM 748 C CA . LEU A 1 94 ? 3.695 1.166 -4.808 1.00 92.12 94 LEU A CA 1
ATOM 749 C C . LEU A 1 94 ? 2.593 2.123 -5.315 1.00 92.12 94 LEU A C 1
ATOM 751 O O . LEU A 1 94 ? 1.827 2.643 -4.499 1.00 92.12 94 LEU A O 1
ATOM 755 N N . PRO A 1 95 ? 2.437 2.301 -6.638 1.00 91.75 95 PRO A N 1
ATOM 756 C CA . PRO A 1 95 ? 1.444 3.221 -7.178 1.00 91.75 95 PRO A CA 1
ATOM 757 C C . PRO A 1 95 ? -0.003 2.843 -6.865 1.00 91.75 95 PRO A C 1
ATOM 759 O O . PRO A 1 95 ? -0.376 1.671 -6.887 1.00 91.75 95 PRO A O 1
ATOM 762 N N . LYS A 1 96 ? -0.860 3.855 -6.668 1.00 89.19 96 LYS A N 1
ATOM 763 C CA . LYS A 1 96 ? -2.270 3.697 -6.251 1.00 89.19 96 LYS A CA 1
ATOM 764 C C . LYS A 1 96 ? -3.156 2.812 -7.135 1.00 89.19 96 LYS A C 1
ATOM 766 O O . LYS A 1 96 ? -4.211 2.368 -6.690 1.00 89.19 96 LYS A O 1
ATOM 771 N N . TYR A 1 97 ? -2.779 2.610 -8.392 1.00 86.94 97 TYR A N 1
ATOM 772 C CA . TYR A 1 97 ? -3.515 1.799 -9.367 1.00 86.94 97 TYR A CA 1
ATOM 773 C C . TYR A 1 97 ? -3.030 0.347 -9.416 1.00 86.94 97 TYR A C 1
ATOM 775 O O . TYR A 1 97 ? -3.693 -0.481 -10.035 1.00 86.94 97 TYR A O 1
ATOM 783 N N . ILE A 1 98 ? -1.939 0.016 -8.716 1.00 90.88 98 ILE A N 1
ATOM 784 C CA . ILE A 1 98 ? -1.563 -1.367 -8.442 1.00 90.88 98 ILE A CA 1
ATOM 785 C C . ILE A 1 98 ? -2.248 -1.796 -7.136 1.00 90.88 98 ILE A C 1
ATOM 787 O O . ILE A 1 98 ? -1.915 -1.293 -6.059 1.00 90.88 98 ILE A O 1
ATOM 791 N N . PRO A 1 99 ? -3.223 -2.719 -7.185 1.00 91.00 99 PRO A N 1
ATOM 792 C CA . PRO A 1 99 ? -3.983 -3.090 -6.001 1.00 91.00 99 PRO A CA 1
ATOM 793 C C . PRO A 1 99 ? -3.120 -3.936 -5.065 1.00 91.00 99 PRO A C 1
ATOM 795 O O . PRO A 1 99 ? -2.875 -5.113 -5.323 1.00 91.00 99 PRO A O 1
ATOM 798 N N . ALA A 1 100 ? -2.700 -3.355 -3.941 1.00 92.88 100 ALA A N 1
ATOM 799 C CA . ALA A 1 100 ? -1.791 -4.001 -2.992 1.00 92.88 100 ALA A CA 1
ATOM 800 C C . ALA A 1 100 ? -2.314 -5.350 -2.461 1.00 92.88 100 ALA A C 1
ATOM 802 O O . ALA A 1 100 ? -1.533 -6.270 -2.236 1.00 92.88 100 ALA A O 1
ATOM 803 N N . LEU A 1 101 ? -3.639 -5.500 -2.319 1.00 93.62 101 LEU A N 1
ATOM 804 C CA . LEU A 1 101 ? -4.266 -6.759 -1.897 1.00 93.62 101 LEU A CA 1
ATOM 805 C C . LEU A 1 101 ? -4.040 -7.919 -2.881 1.00 93.62 101 LEU A C 1
ATOM 807 O O . LEU A 1 101 ? -4.176 -9.071 -2.480 1.00 93.62 101 LEU A O 1
ATOM 811 N N . ALA A 1 102 ? -3.705 -7.647 -4.148 1.00 92.19 102 ALA A N 1
ATOM 812 C CA . ALA A 1 102 ? -3.444 -8.678 -5.157 1.00 92.19 102 ALA A CA 1
ATOM 813 C C . ALA A 1 102 ? -2.069 -9.348 -5.005 1.00 92.19 102 ALA A C 1
ATOM 815 O O . ALA A 1 102 ? -1.780 -10.322 -5.698 1.00 92.19 102 ALA A O 1
ATOM 816 N N . PHE A 1 103 ? -1.233 -8.834 -4.104 1.00 91.19 103 PHE A N 1
ATOM 817 C CA . PHE A 1 103 ? 0.122 -9.303 -3.851 1.00 91.19 103 PHE A CA 1
ATOM 818 C C . PHE A 1 103 ? 0.266 -9.669 -2.380 1.00 91.19 103 PHE A C 1
ATOM 820 O O . PHE A 1 103 ? -0.312 -8.976 -1.546 1.00 91.19 103 PHE A O 1
ATOM 827 N N . PRO A 1 104 ? 1.049 -10.693 -2.006 1.00 89.19 104 PRO A N 1
ATOM 828 C CA . PRO A 1 104 ? 1.352 -10.912 -0.599 1.00 89.19 104 PRO A CA 1
ATOM 829 C C . PRO A 1 104 ? 2.005 -9.648 0.000 1.00 89.19 104 PRO A C 1
ATOM 831 O O . PRO A 1 104 ? 2.770 -8.977 -0.694 1.00 89.19 104 PRO A O 1
ATOM 834 N N . PRO A 1 105 ? 1.789 -9.320 1.288 1.00 87.31 105 PRO A N 1
ATOM 835 C CA . PRO A 1 105 ? 2.368 -8.121 1.915 1.00 87.31 105 PRO A CA 1
ATOM 836 C C . PRO A 1 105 ? 3.899 -8.002 1.794 1.00 87.31 105 PRO A C 1
ATOM 838 O O . PRO A 1 105 ? 4.458 -6.909 1.883 1.00 87.31 105 PRO A O 1
ATOM 841 N N . SER A 1 106 ? 4.590 -9.130 1.607 1.00 85.19 106 SER A N 1
ATOM 842 C CA . SER A 1 106 ? 6.040 -9.215 1.424 1.00 85.19 106 SER A CA 1
ATOM 843 C C . SER A 1 106 ? 6.500 -9.150 -0.036 1.00 85.19 106 SER A C 1
ATOM 845 O O . SER A 1 106 ? 7.703 -9.178 -0.261 1.00 85.19 106 SER A O 1
ATOM 847 N N . TYR A 1 107 ? 5.595 -9.081 -1.019 1.00 86.69 107 TYR A N 1
ATOM 848 C CA . TYR A 1 107 ? 5.925 -9.203 -2.448 1.00 86.69 107 TYR A CA 1
ATOM 849 C C . TYR A 1 107 ? 7.003 -8.216 -2.899 1.00 86.69 107 TYR A C 1
ATOM 851 O O . TYR A 1 107 ? 7.956 -8.588 -3.570 1.00 86.69 107 TYR A O 1
ATOM 859 N N . PHE A 1 108 ? 6.878 -6.962 -2.468 1.00 86.94 108 PHE A N 1
ATOM 860 C CA . PHE A 1 108 ? 7.796 -5.886 -2.837 1.00 86.94 108 PHE A CA 1
ATOM 861 C C . PHE A 1 108 ? 8.960 -5.721 -1.855 1.00 86.94 108 PHE A C 1
ATOM 863 O O . PHE A 1 108 ? 9.695 -4.739 -1.929 1.00 86.94 108 PHE A O 1
ATOM 870 N N . HIS A 1 109 ? 9.132 -6.641 -0.899 1.00 82.75 109 HIS A N 1
ATOM 871 C CA . HIS A 1 109 ? 10.235 -6.566 0.052 1.00 82.75 109 HIS A CA 1
ATOM 872 C C . HIS A 1 109 ? 11.574 -6.626 -0.697 1.00 82.75 109 HIS A C 1
ATOM 874 O O . HIS A 1 109 ? 11.800 -7.539 -1.481 1.00 82.75 109 HIS A O 1
ATOM 880 N N . GLN A 1 110 ? 12.443 -5.638 -0.459 1.00 81.25 110 GLN A N 1
ATOM 881 C CA . GLN A 1 110 ? 13.736 -5.420 -1.135 1.00 81.25 110 GLN A CA 1
ATOM 882 C C . GLN A 1 110 ? 13.666 -5.056 -2.629 1.00 81.25 110 GLN A C 1
ATOM 884 O O . GLN A 1 110 ? 14.569 -4.367 -3.099 1.00 81.25 110 GLN A O 1
ATOM 889 N N . ALA A 1 111 ? 12.605 -5.435 -3.350 1.00 85.19 111 ALA A N 1
ATOM 890 C CA . ALA A 1 111 ? 12.383 -5.019 -4.737 1.00 85.19 111 ALA A CA 1
ATOM 891 C C . ALA A 1 111 ? 12.089 -3.512 -4.833 1.00 85.19 111 ALA A C 1
ATOM 893 O O . ALA A 1 111 ? 12.755 -2.799 -5.582 1.00 85.19 111 ALA A O 1
ATOM 894 N N . ILE A 1 112 ? 11.152 -3.032 -4.005 1.00 89.00 112 ILE A N 1
ATOM 895 C CA . ILE A 1 112 ? 10.934 -1.609 -3.727 1.00 89.00 112 ILE A CA 1
ATOM 896 C C . ILE A 1 112 ? 11.462 -1.360 -2.315 1.00 89.00 112 ILE A C 1
ATOM 898 O O . ILE A 1 112 ? 10.970 -1.909 -1.321 1.00 89.00 112 ILE A O 1
ATOM 902 N N . ARG A 1 113 ? 12.528 -0.572 -2.222 1.00 86.75 113 ARG A N 1
ATOM 903 C CA . ARG A 1 113 ? 13.171 -0.230 -0.959 1.00 86.75 113 ARG A CA 1
ATOM 904 C C . ARG A 1 113 ? 12.258 0.671 -0.144 1.00 86.75 113 ARG A C 1
ATOM 906 O O . ARG A 1 113 ? 11.530 1.500 -0.676 1.00 86.75 113 ARG A O 1
ATOM 913 N N . THR A 1 114 ? 12.329 0.504 1.168 1.00 82.38 114 THR A N 1
ATOM 914 C CA . THR A 1 114 ? 11.690 1.378 2.154 1.00 82.38 114 THR A CA 1
ATOM 915 C C . THR A 1 114 ? 12.745 2.306 2.748 1.00 82.38 114 THR A C 1
ATOM 917 O O . THR A 1 114 ? 13.899 1.902 2.896 1.00 82.38 114 THR A O 1
ATOM 920 N N . GLY A 1 115 ? 12.370 3.545 3.060 1.00 69.25 115 GLY A N 1
ATOM 921 C CA . GLY A 1 115 ? 13.320 4.589 3.431 1.00 69.25 115 GLY A CA 1
ATOM 922 C C . GLY A 1 115 ? 13.968 4.336 4.787 1.00 69.25 115 GLY A C 1
ATOM 923 O O . GLY A 1 115 ? 13.423 3.630 5.632 1.00 69.25 115 GLY A O 1
ATOM 924 N N . VAL A 1 116 ? 15.114 4.977 5.019 1.00 62.28 116 VAL A N 1
ATOM 925 C CA . VAL A 1 116 ? 15.826 4.913 6.309 1.00 62.28 116 VAL A CA 1
ATOM 926 C C . VAL A 1 116 ? 14.985 5.530 7.436 1.00 62.28 116 VAL A C 1
ATOM 928 O O . VAL A 1 116 ? 15.024 5.064 8.569 1.00 62.28 116 VAL A O 1
ATOM 931 N N . VAL A 1 117 ? 14.181 6.549 7.108 1.00 62.59 117 VAL A N 1
ATOM 932 C CA . VAL A 1 117 ? 13.281 7.240 8.050 1.00 62.59 117 VAL A CA 1
ATOM 933 C C . VAL A 1 117 ? 11.987 6.453 8.283 1.00 62.59 117 VAL A C 1
ATOM 935 O O . VAL A 1 117 ? 11.466 6.438 9.396 1.00 62.59 117 VAL A O 1
ATOM 938 N N . THR A 1 118 ? 11.465 5.778 7.252 1.00 66.50 118 THR A N 1
ATOM 939 C CA . THR A 1 118 ? 10.256 4.950 7.360 1.00 66.50 118 THR A CA 1
ATOM 940 C C . THR A 1 118 ? 10.493 3.579 6.727 1.00 66.50 118 THR A C 1
ATOM 942 O O . THR A 1 118 ? 10.381 3.411 5.513 1.00 66.50 118 THR A O 1
ATOM 945 N N . SER A 1 119 ? 10.763 2.573 7.559 1.00 77.50 119 SER A N 1
ATOM 946 C CA . SER A 1 119 ? 10.947 1.170 7.141 1.00 77.50 119 SER A CA 1
ATOM 947 C C . SER A 1 119 ? 9.649 0.474 6.693 1.00 77.50 119 SER A C 1
ATOM 949 O O . SER A 1 119 ? 9.668 -0.672 6.231 1.00 77.50 119 SER A O 1
ATOM 951 N N . ASN A 1 120 ? 8.522 1.174 6.830 1.00 88.38 120 ASN A N 1
ATOM 952 C CA . ASN A 1 120 ? 7.176 0.677 6.596 1.00 88.38 120 ASN A CA 1
ATOM 953 C C . ASN A 1 120 ? 6.622 1.213 5.268 1.00 88.38 120 ASN A C 1
ATOM 955 O O . ASN A 1 120 ? 6.446 2.432 5.154 1.00 88.38 120 ASN A O 1
ATOM 959 N N . PRO A 1 121 ? 6.342 0.329 4.288 1.00 89.94 121 PRO A N 1
ATOM 960 C CA . PR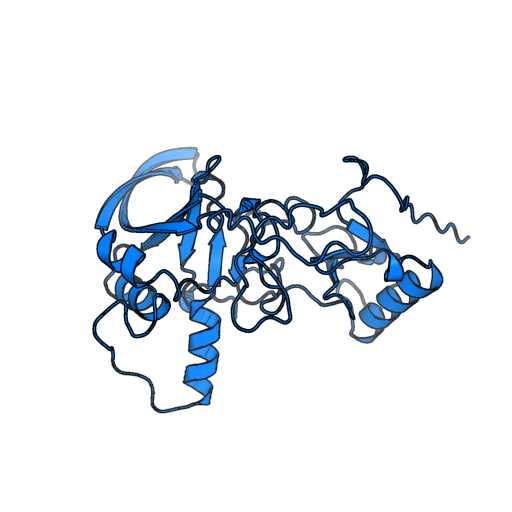O A 1 121 ? 5.875 0.731 2.966 1.00 89.94 121 PRO A CA 1
ATOM 961 C C . PRO A 1 121 ? 4.452 1.285 3.030 1.00 89.94 121 PRO A C 1
ATOM 963 O O . PRO A 1 121 ? 3.639 0.835 3.851 1.00 89.94 121 PRO A O 1
ATOM 966 N N . VAL A 1 122 ? 4.154 2.228 2.140 1.00 92.75 122 VAL A N 1
ATOM 967 C CA . VAL A 1 122 ? 2.797 2.739 1.926 1.00 92.75 122 VAL A CA 1
ATOM 968 C C . VAL A 1 122 ? 2.084 1.871 0.891 1.00 92.75 122 VAL A C 1
ATOM 970 O O . VAL A 1 122 ? 2.651 1.480 -0.126 1.00 92.75 122 VAL A O 1
ATOM 973 N N . VAL A 1 123 ? 0.826 1.541 1.169 1.00 93.50 123 VAL A N 1
ATOM 974 C CA . VAL A 1 123 ? -0.040 0.735 0.311 1.00 93.50 123 VAL A CA 1
ATOM 975 C C . VAL A 1 123 ? -1.430 1.345 0.205 1.00 93.50 123 VAL A C 1
ATOM 977 O O . VAL A 1 123 ? -1.930 1.977 1.139 1.00 93.50 123 VAL A O 1
ATOM 980 N N . HIS A 1 124 ? -2.076 1.098 -0.933 1.00 93.62 124 HIS A N 1
ATOM 981 C CA . HIS A 1 124 ? -3.453 1.500 -1.188 1.00 93.62 124 HIS A CA 1
ATOM 982 C C . HIS A 1 124 ? -4.398 0.304 -0.996 1.00 93.62 124 HIS A C 1
ATOM 984 O O . HIS A 1 124 ? -4.443 -0.609 -1.821 1.00 93.62 124 HIS A O 1
ATOM 990 N N . VAL A 1 125 ? -5.142 0.295 0.110 1.00 93.44 125 VAL A N 1
ATOM 991 C CA . VAL A 1 125 ? -6.078 -0.759 0.519 1.00 93.44 125 VAL A CA 1
ATOM 992 C C . VAL A 1 125 ? -7.424 -0.140 0.883 1.00 93.44 125 VAL A C 1
ATOM 994 O O . VAL A 1 125 ? -7.508 0.755 1.717 1.00 93.44 125 VAL A O 1
ATOM 997 N N . ASP A 1 126 ? -8.501 -0.633 0.276 1.00 93.00 126 ASP A N 1
ATOM 998 C CA . ASP A 1 126 ? -9.863 -0.243 0.641 1.00 93.00 126 ASP A CA 1
ATOM 999 C C . ASP A 1 126 ? -10.391 -1.151 1.759 1.00 93.00 126 ASP A C 1
ATOM 1001 O O . ASP A 1 126 ? -10.638 -2.334 1.533 1.00 93.00 126 ASP A O 1
ATOM 1005 N N . ILE A 1 127 ? -10.551 -0.600 2.964 1.00 94.94 127 ILE A N 1
ATOM 1006 C CA . ILE A 1 127 ? -11.049 -1.338 4.136 1.00 94.94 127 ILE A CA 1
ATOM 1007 C C . ILE A 1 127 ? -12.570 -1.245 4.315 1.00 94.94 127 ILE A C 1
ATOM 1009 O O . ILE A 1 127 ? -13.117 -1.880 5.219 1.00 94.94 127 ILE A O 1
ATOM 1013 N N . SER A 1 128 ? -13.274 -0.485 3.469 1.00 93.75 128 SER A N 1
ATOM 1014 C CA . SER A 1 128 ? -14.723 -0.289 3.590 1.00 93.75 128 SER A CA 1
ATOM 1015 C C . SER A 1 128 ? -15.557 -1.582 3.587 1.00 93.75 128 SER A C 1
ATOM 1017 O O . SER A 1 128 ? -16.559 -1.614 4.308 1.00 93.75 128 SER A O 1
ATOM 1019 N N . PRO A 1 129 ? -15.164 -2.686 2.907 1.00 92.75 129 PRO A N 1
ATOM 1020 C CA . PRO A 1 129 ? -15.902 -3.949 2.999 1.00 92.75 129 PRO A CA 1
ATOM 1021 C C . PRO A 1 129 ? -15.950 -4.552 4.411 1.00 92.75 129 PRO A C 1
ATOM 1023 O O . PRO A 1 129 ? -16.854 -5.331 4.705 1.00 92.75 129 PRO A O 1
ATOM 1026 N N . TRP A 1 130 ? -15.009 -4.188 5.289 1.00 95.38 130 TRP A N 1
ATOM 1027 C CA . TRP A 1 130 ? -14.909 -4.692 6.664 1.00 95.38 130 TRP A CA 1
ATOM 1028 C C . TRP A 1 130 ? -15.320 -3.664 7.720 1.00 95.38 130 TRP A C 1
ATOM 1030 O O . TRP A 1 130 ? -15.122 -3.887 8.914 1.00 95.38 130 TRP A O 1
ATOM 1040 N N . GLY A 1 131 ? -15.914 -2.544 7.305 1.00 96.00 131 GLY A N 1
ATOM 1041 C CA . GLY A 1 131 ? -16.201 -1.427 8.197 1.00 96.00 131 GLY A CA 1
ATOM 1042 C C . GLY A 1 131 ? -17.041 -1.789 9.427 1.00 96.00 131 GLY A C 1
ATOM 1043 O O . GLY A 1 131 ? -16.746 -1.312 10.518 1.00 96.00 131 GLY A O 1
ATOM 1044 N N . GLU A 1 132 ? -18.046 -2.659 9.295 1.00 95.81 132 GLU A N 1
ATOM 1045 C CA . GLU A 1 132 ? -18.877 -3.101 10.430 1.00 95.81 132 GLU A CA 1
ATOM 1046 C C . GLU A 1 132 ? -18.082 -3.926 11.461 1.00 95.81 132 GLU A C 1
ATOM 1048 O O . GLU A 1 132 ? -18.269 -3.766 12.669 1.00 95.81 132 GLU A O 1
ATOM 1053 N N . GLU A 1 133 ? -17.162 -4.782 11.001 1.00 96.50 133 GLU A N 1
ATOM 1054 C CA . GLU A 1 133 ? -16.279 -5.560 11.880 1.00 96.50 133 GLU A CA 1
ATOM 1055 C C . GLU A 1 133 ? -15.291 -4.634 12.603 1.00 96.50 133 GLU A C 1
ATOM 1057 O O . GLU A 1 133 ? -15.113 -4.739 13.818 1.00 96.50 133 GLU A O 1
ATOM 1062 N N . ILE A 1 134 ? -14.743 -3.654 11.878 1.00 97.75 134 ILE A N 1
ATOM 1063 C CA . ILE A 1 134 ? -13.866 -2.621 12.437 1.00 97.75 134 ILE A CA 1
ATOM 1064 C C . ILE A 1 134 ? -14.609 -1.780 13.482 1.00 97.75 134 ILE A C 1
ATOM 1066 O O . ILE A 1 134 ? -14.066 -1.517 14.555 1.00 97.75 134 ILE A O 1
ATOM 1070 N N . ALA A 1 135 ? -15.850 -1.374 13.214 1.00 96.88 135 ALA A N 1
ATOM 1071 C CA . ALA A 1 135 ? -16.656 -0.607 14.159 1.00 96.88 135 ALA A CA 1
ATOM 1072 C C . ALA A 1 135 ? -16.913 -1.380 15.454 1.00 96.88 135 ALA A C 1
ATOM 1074 O O . ALA A 1 135 ? -16.790 -0.827 16.547 1.00 96.88 135 ALA A O 1
ATOM 1075 N N . LYS A 1 136 ? -17.207 -2.677 15.336 1.00 97.31 136 LYS A N 1
ATOM 1076 C CA . LYS A 1 136 ? -17.455 -3.559 16.478 1.00 97.31 136 LYS A CA 1
ATOM 1077 C C . LYS A 1 136 ? -16.218 -3.771 17.357 1.00 97.31 136 LYS A C 1
ATOM 1079 O O . LYS A 1 136 ? -16.358 -3.894 18.572 1.00 97.31 136 LYS A O 1
ATOM 1084 N N . ASN A 1 137 ? -15.031 -3.837 16.755 1.00 97.94 137 ASN A N 1
ATOM 1085 C CA . ASN A 1 137 ? -13.781 -4.171 17.447 1.00 97.94 137 ASN A CA 1
ATOM 1086 C C . ASN A 1 137 ? -12.965 -2.942 17.884 1.00 97.94 137 ASN A C 1
ATOM 1088 O O . ASN A 1 137 ? -11.878 -3.095 18.441 1.00 97.94 137 ASN A O 1
ATOM 1092 N N . LEU A 1 138 ? -13.461 -1.729 17.629 1.00 97.94 138 LEU A N 1
ATOM 1093 C CA . LEU A 1 138 ? -12.735 -0.490 17.884 1.00 97.94 138 LEU A CA 1
ATOM 1094 C C . LEU A 1 138 ? -12.542 -0.226 19.385 1.00 97.94 138 LEU A C 1
ATOM 1096 O O . LEU A 1 138 ? -13.497 -0.201 20.161 1.00 97.94 138 LEU A O 1
ATOM 1100 N N . GLN A 1 139 ? -11.297 0.040 19.779 1.00 97.50 139 GLN A N 1
ATOM 1101 C CA . GLN A 1 139 ? -10.904 0.345 21.152 1.00 97.50 139 GLN A CA 1
ATOM 1102 C C . GLN A 1 139 ? -9.868 1.474 21.195 1.00 97.50 139 GLN A C 1
ATOM 1104 O O . GLN A 1 139 ? -9.009 1.582 20.318 1.00 97.50 139 GLN A O 1
ATOM 1109 N N . LEU A 1 140 ? -9.917 2.293 22.248 1.00 97.56 140 LEU A N 1
ATOM 1110 C CA . LEU A 1 140 ? -8.860 3.247 22.582 1.00 97.56 140 LEU A CA 1
ATOM 1111 C C . LEU A 1 140 ? -7.896 2.590 23.573 1.00 97.56 140 LEU A C 1
ATOM 1113 O O . LEU A 1 140 ? -8.290 2.221 24.679 1.00 97.56 140 LEU A O 1
ATOM 1117 N N . LEU A 1 141 ? -6.636 2.444 23.173 1.00 96.12 141 LEU A N 1
ATOM 1118 C CA . LEU A 1 141 ? -5.610 1.749 23.942 1.00 96.12 141 LEU A CA 1
ATOM 1119 C C . LEU A 1 141 ? -4.461 2.689 24.306 1.00 96.12 141 LEU A C 1
ATOM 1121 O O . LEU A 1 141 ? -4.085 3.575 23.537 1.00 96.12 141 LEU A O 1
ATOM 1125 N N . GLN A 1 142 ? -3.876 2.451 25.478 1.00 94.06 142 GLN A N 1
ATOM 1126 C CA . GLN A 1 142 ? -2.626 3.072 25.894 1.00 94.06 142 GLN A CA 1
ATOM 1127 C C . GLN A 1 142 ? -1.456 2.188 25.440 1.00 94.06 142 GLN A C 1
ATOM 1129 O O . GLN A 1 142 ? -1.289 1.073 25.930 1.00 94.06 142 GLN A O 1
ATOM 1134 N N . ASP A 1 143 ? -0.649 2.688 24.510 1.00 88.38 143 ASP A N 1
ATOM 1135 C CA . ASP A 1 143 ? 0.540 2.020 23.980 1.00 88.38 143 ASP A CA 1
ATOM 1136 C C . ASP A 1 143 ? 1.799 2.600 24.646 1.00 88.38 143 ASP A C 1
ATOM 1138 O O . ASP A 1 143 ? 1.930 3.818 24.807 1.00 88.38 143 ASP A O 1
ATOM 1142 N N . ARG A 1 144 ? 2.724 1.730 25.061 1.00 86.31 144 ARG A N 1
ATOM 1143 C CA . ARG A 1 144 ? 3.997 2.113 25.690 1.00 86.31 144 ARG A CA 1
ATOM 1144 C C . ARG A 1 144 ? 5.126 1.742 24.748 1.00 86.31 144 ARG A C 1
ATOM 1146 O O . ARG A 1 144 ? 5.418 0.564 24.571 1.00 86.31 144 ARG A O 1
ATOM 1153 N N . VAL A 1 145 ? 5.759 2.750 24.164 1.00 81.94 145 VAL A N 1
ATOM 1154 C CA . VAL A 1 145 ? 6.829 2.568 23.183 1.00 81.94 145 VAL A CA 1
ATOM 1155 C C . VAL A 1 145 ? 8.141 3.042 23.784 1.00 81.94 145 VAL A C 1
ATOM 1157 O O . VAL A 1 145 ? 8.223 4.143 24.330 1.00 81.94 145 VAL A O 1
ATOM 1160 N N . LYS A 1 146 ? 9.178 2.215 23.668 1.00 80.62 146 LYS A N 1
ATOM 1161 C CA . LYS A 1 146 ? 10.548 2.634 23.948 1.00 80.62 146 LYS A CA 1
ATOM 1162 C C . LYS A 1 146 ? 11.059 3.449 22.771 1.00 80.62 146 LYS A C 1
ATOM 1164 O O . LYS A 1 146 ? 11.068 2.958 21.648 1.00 80.62 146 LYS A O 1
ATOM 1169 N N . THR A 1 147 ? 11.448 4.687 23.028 1.00 76.56 147 THR A N 1
ATOM 1170 C CA . THR A 1 147 ? 12.048 5.572 22.030 1.00 76.56 147 THR A CA 1
ATOM 1171 C C . THR A 1 147 ? 13.470 5.882 22.458 1.00 76.56 147 THR A C 1
ATOM 1173 O O . THR A 1 147 ? 13.696 6.259 23.607 1.00 76.56 147 THR A O 1
ATOM 1176 N N . GLU A 1 148 ? 14.423 5.723 21.548 1.00 76.38 148 GLU A N 1
ATOM 1177 C CA . GLU A 1 148 ? 15.800 6.148 21.768 1.00 76.38 148 GLU A CA 1
ATOM 1178 C C . GLU A 1 148 ? 15.924 7.642 21.448 1.00 76.38 148 GLU A C 1
ATOM 1180 O O . GLU A 1 148 ? 15.464 8.124 20.411 1.00 76.38 148 GLU A O 1
ATOM 1185 N N . THR A 1 149 ? 16.491 8.405 22.374 1.00 74.75 149 THR A N 1
ATOM 1186 C CA . THR A 1 149 ? 16.823 9.814 22.140 1.00 74.75 149 THR A CA 1
ATOM 1187 C C . THR A 1 149 ? 18.022 9.926 21.197 1.00 74.75 149 THR A C 1
ATOM 1189 O O . THR A 1 149 ? 18.841 9.012 21.145 1.00 74.75 149 THR A O 1
ATOM 1192 N N . PRO A 1 150 ? 18.222 11.073 20.519 1.00 71.94 150 PRO A N 1
ATOM 1193 C CA . PRO A 1 150 ? 19.395 11.285 19.662 1.00 71.94 150 PRO A CA 1
ATOM 1194 C C . PRO A 1 150 ? 20.756 11.112 20.367 1.00 71.94 150 PRO A C 1
ATOM 1196 O O . PRO A 1 150 ? 21.782 11.033 19.703 1.00 71.94 150 PRO A O 1
ATOM 1199 N N . GLN A 1 151 ? 20.775 11.084 21.705 1.00 78.94 151 GLN A N 1
ATOM 1200 C CA . GLN A 1 151 ? 21.961 10.889 22.547 1.00 78.94 151 GLN A CA 1
ATOM 1201 C C . GLN A 1 151 ? 22.111 9.439 23.056 1.00 78.94 151 GLN A C 1
ATOM 1203 O O . GLN A 1 151 ? 22.988 9.175 23.874 1.00 78.94 151 GLN A O 1
ATOM 1208 N N . GLY A 1 152 ? 21.259 8.509 22.610 1.00 78.12 152 GLY A N 1
ATOM 1209 C CA . GLY A 1 152 ? 21.326 7.083 22.954 1.00 78.12 152 GLY A CA 1
ATOM 1210 C C . GLY A 1 152 ? 20.601 6.669 24.242 1.00 78.12 152 GLY A C 1
ATOM 1211 O O . GLY A 1 152 ? 20.695 5.518 24.659 1.00 78.12 152 GLY A O 1
ATOM 1212 N N . ALA A 1 153 ? 19.880 7.575 24.915 1.00 79.38 153 ALA A N 1
ATOM 1213 C CA . ALA A 1 153 ? 19.086 7.218 26.096 1.00 79.38 153 ALA A CA 1
ATOM 1214 C C . ALA A 1 153 ? 17.703 6.670 25.696 1.00 79.38 153 ALA A C 1
ATOM 1216 O O . ALA A 1 153 ? 16.987 7.321 24.932 1.00 79.38 153 ALA A O 1
ATOM 1217 N N . GLU A 1 154 ? 17.300 5.517 26.244 1.00 80.94 154 GLU A N 1
ATOM 1218 C CA . GLU A 1 154 ? 15.958 4.943 26.066 1.00 80.94 154 GLU A CA 1
ATOM 1219 C C . GLU A 1 154 ? 14.932 5.617 26.991 1.00 80.94 154 GLU A C 1
ATOM 1221 O O . GLU A 1 154 ? 15.078 5.615 28.214 1.00 80.94 154 GLU A O 1
ATOM 1226 N N . HIS A 1 155 ? 13.837 6.123 26.426 1.00 79.94 155 HIS A N 1
ATOM 1227 C CA . HIS A 1 155 ? 12.697 6.653 27.173 1.00 79.94 155 HIS A CA 1
ATOM 1228 C C . HIS A 1 155 ? 11.416 5.884 26.846 1.00 79.94 155 HIS A C 1
ATOM 1230 O O . HIS A 1 155 ? 11.117 5.593 25.689 1.00 79.94 155 HIS A O 1
ATOM 1236 N N . ASN A 1 156 ? 10.616 5.595 27.875 1.00 83.56 156 ASN A N 1
ATOM 1237 C CA . ASN A 1 156 ? 9.271 5.057 27.692 1.00 83.56 156 ASN A CA 1
ATOM 1238 C C . ASN A 1 156 ? 8.303 6.204 27.408 1.00 83.56 156 ASN A C 1
ATOM 1240 O O . ASN A 1 156 ? 8.040 7.032 28.281 1.00 83.56 156 ASN A O 1
ATOM 1244 N N . VAL A 1 157 ? 7.746 6.222 26.204 1.00 85.00 157 VAL A N 1
ATOM 1245 C CA . VAL A 1 157 ? 6.720 7.176 25.796 1.00 85.00 157 VAL A CA 1
ATOM 1246 C C . VAL A 1 157 ? 5.372 6.473 25.806 1.00 85.00 157 VAL A C 1
ATOM 1248 O O . VAL A 1 157 ? 5.193 5.403 25.222 1.00 85.00 157 VAL A O 1
ATOM 1251 N N . VAL A 1 158 ? 4.414 7.084 26.494 1.00 89.25 158 VAL A N 1
ATOM 1252 C CA . VAL A 1 158 ? 3.018 6.660 26.473 1.00 89.25 158 VAL A CA 1
ATOM 1253 C C . VAL A 1 158 ? 2.315 7.395 25.340 1.00 89.25 158 VAL A C 1
ATOM 1255 O O . VAL A 1 158 ? 2.329 8.624 25.304 1.00 89.25 158 VAL A O 1
ATOM 1258 N N . ARG A 1 159 ? 1.656 6.655 24.450 1.00 90.44 159 ARG A N 1
ATOM 1259 C CA . ARG A 1 159 ? 0.777 7.220 23.422 1.00 90.44 159 ARG A CA 1
ATOM 1260 C C . ARG A 1 159 ? -0.591 6.556 23.468 1.00 90.44 159 ARG A C 1
ATOM 1262 O O . ARG A 1 159 ? -0.710 5.378 23.788 1.00 90.44 159 ARG A O 1
ATOM 1269 N N . TRP A 1 160 ? -1.623 7.310 23.124 1.00 94.56 160 TRP A N 1
ATOM 1270 C CA . TRP A 1 160 ? -2.962 6.769 22.928 1.00 94.56 160 TRP A CA 1
ATOM 1271 C C . TRP A 1 160 ? -3.146 6.396 21.458 1.00 94.56 160 TRP A C 1
ATOM 1273 O O . TRP A 1 160 ? -2.709 7.137 20.577 1.00 94.56 160 TRP A O 1
ATOM 1283 N N . VAL A 1 161 ? -3.757 5.242 21.196 1.00 95.69 161 VAL A N 1
ATOM 1284 C CA . VAL A 1 161 ? -3.953 4.688 19.849 1.00 95.69 161 VAL A CA 1
ATOM 1285 C C . VAL A 1 161 ? -5.368 4.136 19.751 1.00 95.69 161 VAL A C 1
ATOM 1287 O O . VAL A 1 161 ? -5.790 3.355 20.604 1.00 95.69 161 VAL A O 1
ATOM 1290 N N . HIS A 1 162 ? -6.087 4.507 18.697 1.00 97.69 162 HIS A N 1
ATOM 1291 C CA . HIS A 1 162 ? -7.301 3.799 18.314 1.00 97.69 162 HIS A CA 1
ATOM 1292 C C . HIS A 1 162 ? -6.894 2.545 17.545 1.00 97.69 162 HIS A C 1
ATOM 1294 O O . HIS A 1 162 ? -6.226 2.635 16.513 1.00 97.69 162 HIS A O 1
ATOM 1300 N N . ARG A 1 163 ? -7.274 1.376 18.059 1.00 97.75 163 ARG A N 1
ATOM 1301 C CA . ARG A 1 163 ? -6.989 0.079 17.447 1.00 97.75 163 ARG A CA 1
ATOM 1302 C C . ARG A 1 163 ? -8.291 -0.651 17.174 1.00 97.75 163 ARG A C 1
ATOM 1304 O O . ARG A 1 163 ? -9.185 -0.676 18.013 1.00 97.75 163 ARG A O 1
ATOM 1311 N N . SER A 1 164 ? -8.368 -1.279 16.014 1.00 98.19 164 SER A N 1
ATOM 1312 C CA . SER A 1 164 ? -9.417 -2.231 15.678 1.00 98.19 164 SER A CA 1
ATOM 1313 C C . SER A 1 164 ? -8.836 -3.377 14.852 1.00 98.19 164 SER A C 1
ATOM 1315 O O . SER A 1 164 ? -7.643 -3.387 14.538 1.00 98.19 164 SER A O 1
ATOM 1317 N N . SER A 1 165 ? -9.660 -4.356 14.506 1.00 98.00 165 SER A N 1
ATOM 1318 C CA . SER A 1 165 ? -9.268 -5.460 13.645 1.00 98.00 165 SER A CA 1
ATOM 1319 C C . SER A 1 165 ? -10.433 -6.002 12.829 1.00 98.00 165 SER A C 1
ATOM 1321 O O . SER A 1 165 ? -11.599 -5.871 13.209 1.00 98.00 165 SER A O 1
ATOM 1323 N N . PHE A 1 166 ? -10.096 -6.640 11.714 1.00 97.75 166 PHE A N 1
ATOM 1324 C CA . PHE A 1 166 ? -11.019 -7.416 10.895 1.00 97.75 166 PHE A CA 1
ATOM 1325 C C . PHE A 1 166 ? -10.334 -8.664 10.344 1.00 97.75 166 PHE A C 1
ATOM 1327 O O . PHE A 1 166 ? -9.106 -8.765 10.374 1.00 97.75 166 PHE A O 1
ATOM 1334 N N . VAL A 1 167 ? -11.113 -9.622 9.841 1.00 96.75 167 VAL A N 1
ATOM 1335 C CA . VAL A 1 167 ? -10.565 -10.882 9.325 1.00 96.75 167 VAL A CA 1
ATOM 1336 C C . VAL A 1 167 ? -10.804 -11.013 7.825 1.00 96.75 167 VAL A C 1
ATOM 1338 O O . VAL A 1 167 ? -11.941 -11.053 7.352 1.00 96.75 167 VAL A O 1
ATOM 1341 N N . ILE A 1 168 ? -9.722 -11.195 7.069 1.00 94.75 168 ILE A N 1
ATOM 1342 C CA . ILE A 1 168 ? -9.786 -11.623 5.672 1.00 94.75 168 ILE A CA 1
ATOM 1343 C C . ILE A 1 168 ? -9.783 -13.149 5.666 1.00 94.75 168 ILE A C 1
ATOM 1345 O O . ILE A 1 168 ? -8.768 -13.797 5.923 1.00 94.75 168 ILE A O 1
ATOM 1349 N N . ARG A 1 169 ? -10.948 -13.744 5.411 1.00 89.25 169 ARG A N 1
ATOM 1350 C CA . ARG A 1 169 ? -11.118 -15.200 5.455 1.00 89.25 169 ARG A CA 1
ATOM 1351 C C . ARG A 1 169 ? -10.969 -15.798 4.066 1.00 89.25 169 ARG A C 1
ATOM 1353 O O . ARG A 1 169 ? -11.586 -15.274 3.140 1.00 89.25 169 ARG A O 1
ATOM 1360 N N .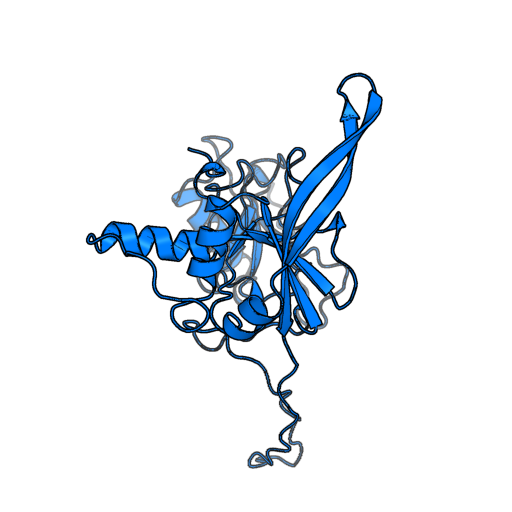 PRO A 1 170 ? -10.284 -16.947 3.925 1.00 76.81 170 PRO A N 1
ATOM 1361 C CA . PRO A 1 170 ? -10.424 -17.747 2.723 1.00 76.81 170 PRO A CA 1
ATOM 1362 C C . PRO A 1 170 ? -11.920 -18.005 2.504 1.00 76.81 170 PRO A C 1
ATOM 1364 O O . PRO A 1 170 ? -12.608 -18.414 3.450 1.00 76.81 170 PRO A O 1
ATOM 1367 N N . PRO A 1 171 ? -12.459 -17.746 1.309 1.00 73.88 171 PRO A N 1
ATOM 1368 C CA . PRO A 1 171 ? -13.863 -18.011 1.050 1.00 73.88 171 PRO A CA 1
ATOM 1369 C C . PRO A 1 171 ? -14.143 -19.500 1.269 1.00 73.88 171 PRO A C 1
ATOM 1371 O O . PRO A 1 171 ? -13.286 -20.360 1.035 1.00 73.88 171 PRO A O 1
ATOM 1374 N N . ALA A 1 172 ? -15.332 -19.806 1.790 1.00 68.75 172 ALA A N 1
ATOM 1375 C CA . ALA A 1 172 ? -15.705 -21.177 2.105 1.00 68.75 172 ALA A CA 1
ATOM 1376 C C . ALA A 1 172 ? -15.509 -22.054 0.862 1.00 68.75 172 ALA A C 1
ATOM 1378 O O . ALA A 1 172 ? -15.912 -21.663 -0.235 1.00 68.75 172 ALA A O 1
ATOM 1379 N N . ARG A 1 173 ? -14.881 -23.229 1.023 1.00 59.31 173 ARG A N 1
ATOM 1380 C CA . ARG A 1 173 ? -14.749 -24.211 -0.060 1.00 59.31 173 ARG A CA 1
ATOM 1381 C C . ARG A 1 173 ? -16.145 -24.651 -0.479 1.00 59.31 173 ARG A C 1
ATOM 1383 O O . ARG A 1 173 ? -16.692 -25.602 0.068 1.00 59.31 173 ARG A O 1
ATOM 1390 N N . VAL A 1 174 ? -16.723 -23.971 -1.459 1.00 51.91 174 VAL A N 1
ATOM 1391 C CA . VAL A 1 174 ? -17.860 -24.516 -2.176 1.00 51.91 174 VAL A CA 1
ATOM 1392 C C . VAL A 1 174 ? -17.266 -25.583 -3.086 1.00 51.91 174 VAL A C 1
ATOM 1394 O O . VAL A 1 174 ? -16.481 -25.272 -3.979 1.00 51.91 174 VAL A O 1
ATOM 1397 N N . MET A 1 175 ? -17.593 -26.852 -2.839 1.00 46.78 175 MET A N 1
ATOM 1398 C CA . MET A 1 175 ? -17.418 -27.918 -3.827 1.00 46.78 175 MET A CA 1
ATOM 1399 C C . MET A 1 175 ? -18.329 -27.596 -5.023 1.00 46.78 175 MET A C 1
ATOM 1401 O O . MET A 1 175 ? -19.396 -28.179 -5.189 1.00 46.78 175 MET A O 1
ATOM 1405 N N . GLN A 1 176 ? -17.960 -26.619 -5.849 1.00 47.88 176 GLN A N 1
ATOM 1406 C CA . GLN A 1 176 ? -18.605 -26.445 -7.139 1.00 47.88 176 GLN A CA 1
ATOM 1407 C C . GLN A 1 176 ? -18.002 -27.479 -8.085 1.00 47.88 176 GLN A C 1
ATOM 1409 O O . GLN A 1 176 ? -16.854 -27.370 -8.514 1.00 47.88 176 GLN A O 1
ATOM 1414 N N . ARG A 1 177 ? -18.790 -28.517 -8.388 1.00 45.19 177 ARG A N 1
ATOM 1415 C CA . ARG A 1 177 ? -18.589 -29.369 -9.565 1.00 45.19 177 ARG A CA 1
ATOM 1416 C C . ARG A 1 177 ? -18.722 -28.475 -10.803 1.00 45.19 177 ARG A C 1
ATOM 1418 O O . ARG A 1 177 ? -19.826 -28.266 -11.294 1.00 45.19 177 ARG A O 1
ATOM 1425 N N . GLY A 1 178 ? -17.612 -27.917 -11.279 1.00 49.41 178 GLY A N 1
ATOM 1426 C CA . GLY A 1 178 ? -17.556 -27.349 -12.624 1.00 49.41 178 GLY A CA 1
ATOM 1427 C C . GLY A 1 178 ? -17.758 -28.454 -13.674 1.00 49.41 178 GLY A C 1
ATOM 1428 O O . GLY A 1 178 ? -17.436 -29.615 -13.387 1.00 49.41 178 GLY A O 1
ATOM 1429 N N . PRO A 1 179 ? -18.284 -28.145 -14.875 1.00 44.22 179 PRO A N 1
ATOM 1430 C CA . PRO A 1 179 ? -18.371 -29.118 -15.955 1.00 44.22 179 PRO A CA 1
ATOM 1431 C C . PRO A 1 179 ? -16.954 -29.555 -16.326 1.00 44.22 179 PRO A C 1
ATOM 1433 O O . PRO A 1 179 ? -16.137 -28.770 -16.802 1.00 44.22 179 PRO A O 1
ATOM 1436 N N . SER A 1 180 ? -16.652 -30.815 -16.043 1.00 45.75 180 SER A N 1
ATOM 1437 C CA . SER A 1 180 ? -15.379 -31.426 -16.384 1.00 45.75 180 SER A CA 1
ATOM 1438 C C . SER A 1 180 ? -15.368 -31.703 -17.881 1.00 45.75 180 SER A C 1
ATOM 1440 O O . SER A 1 180 ? -16.058 -32.609 -18.338 1.00 45.75 180 SER A O 1
ATOM 1442 N N . VAL A 1 181 ? -14.611 -30.922 -18.653 1.00 53.06 181 VAL A N 1
ATOM 1443 C CA . VAL A 1 181 ? -14.420 -31.225 -20.078 1.00 53.06 181 VAL A CA 1
ATOM 1444 C C . VAL A 1 181 ? -13.470 -32.420 -20.252 1.00 53.06 181 VAL A C 1
ATOM 1446 O O . VAL A 1 181 ? -13.624 -33.145 -21.220 1.00 53.06 181 VAL A O 1
ATOM 1449 N N . ASN A 1 182 ? -12.579 -32.717 -19.287 1.00 47.03 182 ASN A N 1
ATOM 1450 C CA . ASN A 1 182 ? -11.535 -33.752 -19.433 1.00 47.03 182 ASN A CA 1
ATOM 1451 C C . ASN A 1 182 ? -11.220 -34.573 -18.154 1.00 47.03 182 ASN A C 1
ATOM 1453 O O . ASN A 1 182 ? -10.075 -34.950 -17.928 1.00 47.03 182 ASN A O 1
ATOM 1457 N N . GLY A 1 183 ? -12.182 -34.842 -17.269 1.00 47.56 183 GLY A N 1
ATOM 1458 C CA . GLY A 1 183 ? -12.012 -35.746 -16.110 1.00 47.56 183 GLY A CA 1
ATOM 1459 C C . GLY A 1 183 ? -11.139 -35.235 -14.947 1.00 47.56 183 GLY A C 1
ATOM 1460 O O . GLY A 1 183 ? -11.294 -35.711 -13.826 1.00 47.56 183 GLY A O 1
ATOM 1461 N N . TRP A 1 184 ? -10.306 -34.214 -15.155 1.00 38.84 184 TRP A N 1
ATOM 1462 C CA . TRP A 1 184 ? -9.456 -33.594 -14.132 1.00 38.84 184 TRP A CA 1
ATOM 1463 C C . TRP A 1 184 ? -9.973 -32.194 -13.787 1.00 38.84 184 TRP A C 1
ATOM 1465 O O . TRP A 1 184 ? -9.475 -31.185 -14.279 1.00 38.84 184 TRP A O 1
ATOM 1475 N N . GLY A 1 185 ? -11.015 -32.119 -12.958 1.00 41.12 185 GLY A N 1
ATOM 1476 C CA . GLY A 1 185 ? -11.442 -30.842 -12.387 1.00 41.12 185 GLY A CA 1
ATOM 1477 C C . GLY A 1 185 ? -10.415 -30.388 -11.356 1.00 41.12 185 GLY A C 1
ATOM 1478 O O . GLY A 1 185 ? -10.413 -30.905 -10.239 1.00 41.12 185 GLY A O 1
ATOM 1479 N N . GLN A 1 186 ? -9.532 -29.450 -11.712 1.00 43.62 186 GLN A N 1
ATOM 1480 C CA . GLN A 1 186 ? -8.719 -28.781 -10.701 1.00 43.62 186 GLN A CA 1
ATOM 1481 C C . GLN A 1 186 ? -9.664 -28.067 -9.723 1.00 43.62 186 GLN A C 1
ATOM 1483 O O . GLN A 1 186 ? -10.555 -27.336 -10.163 1.00 43.62 186 GLN A O 1
ATOM 1488 N N . PRO A 1 187 ? -9.516 -28.266 -8.404 1.00 46.38 187 PRO A N 1
ATOM 1489 C CA . PRO A 1 187 ? -10.279 -27.497 -7.442 1.00 46.38 187 PRO A CA 1
ATOM 1490 C C . PRO A 1 187 ? -9.848 -26.034 -7.567 1.00 46.38 187 PRO A C 1
ATOM 1492 O O . PRO A 1 187 ? -8.752 -25.669 -7.144 1.00 46.38 187 PRO A O 1
ATOM 1495 N N . HIS A 1 188 ? -10.698 -25.188 -8.150 1.00 53.34 188 HIS A N 1
ATOM 1496 C CA . HIS A 1 188 ? -10.509 -23.748 -8.045 1.00 53.34 188 HIS A CA 1
ATOM 1497 C C . HIS A 1 188 ? -10.613 -23.396 -6.564 1.00 53.34 188 HIS A C 1
ATOM 1499 O O . HIS A 1 188 ? -11.667 -23.559 -5.946 1.00 53.34 188 HIS A O 1
ATOM 1505 N N . THR A 1 189 ? -9.499 -22.970 -5.966 1.00 58.06 189 THR A N 1
ATOM 1506 C CA . THR A 1 189 ? -9.550 -22.364 -4.643 1.00 58.06 189 THR A CA 1
ATOM 1507 C C . THR A 1 189 ? -10.452 -21.145 -4.766 1.00 58.06 189 THR A C 1
ATOM 1509 O O . THR A 1 189 ? -10.207 -20.304 -5.634 1.00 58.06 189 THR A O 1
ATOM 1512 N N . PRO A 1 190 ? -11.537 -21.054 -3.983 1.00 69.12 190 PRO A N 1
ATOM 1513 C CA . PRO A 1 190 ? -12.355 -19.860 -4.018 1.00 69.12 190 PRO A CA 1
ATOM 1514 C C . PRO A 1 190 ? -11.455 -18.687 -3.594 1.00 69.12 190 PRO A C 1
ATOM 1516 O O . PRO A 1 190 ? -10.605 -18.832 -2.710 1.00 69.12 190 PRO A O 1
ATOM 1519 N N . ARG A 1 191 ? -11.598 -17.538 -4.256 1.00 81.06 191 ARG A N 1
ATOM 1520 C CA . ARG A 1 191 ? -10.797 -16.335 -3.997 1.00 81.06 191 ARG A CA 1
ATOM 1521 C C . ARG A 1 191 ? -11.714 -15.139 -3.780 1.00 81.06 191 ARG A C 1
ATOM 1523 O O . ARG A 1 191 ? -12.814 -15.095 -4.323 1.00 81.06 191 ARG A O 1
ATOM 1530 N N . ILE A 1 192 ? -11.265 -14.183 -2.977 1.00 87.56 192 ILE A N 1
ATOM 1531 C CA . ILE A 1 192 ? -12.010 -12.949 -2.708 1.00 87.56 192 ILE A CA 1
ATOM 1532 C C . ILE A 1 192 ? -11.668 -11.958 -3.817 1.00 87.56 192 ILE A C 1
ATOM 1534 O O . ILE A 1 192 ? -10.496 -11.635 -3.982 1.00 87.56 192 ILE A O 1
ATOM 1538 N N . ALA A 1 193 ? -12.650 -11.510 -4.598 1.00 89.38 193 ALA A N 1
ATOM 1539 C CA . ALA A 1 193 ? -12.417 -10.497 -5.626 1.00 89.38 193 ALA A CA 1
ATOM 1540 C C . ALA A 1 193 ? -12.089 -9.142 -4.982 1.00 89.38 193 ALA A C 1
ATOM 1542 O O . ALA A 1 193 ? -12.674 -8.786 -3.957 1.00 89.38 193 ALA A O 1
ATOM 1543 N N . ILE A 1 194 ? -11.171 -8.387 -5.585 1.00 88.56 194 ILE A N 1
ATOM 1544 C CA . ILE A 1 194 ? -10.882 -7.014 -5.162 1.00 88.56 194 ILE A CA 1
ATOM 1545 C C . ILE A 1 194 ? -11.899 -6.090 -5.855 1.00 88.56 194 ILE A C 1
ATOM 1547 O O . ILE A 1 194 ? -11.993 -6.126 -7.087 1.00 88.56 194 ILE A O 1
ATOM 1551 N N . PRO A 1 195 ? -12.674 -5.278 -5.111 1.00 83.25 195 PRO A N 1
ATOM 1552 C CA . PRO A 1 195 ? -13.632 -4.348 -5.705 1.00 83.25 195 PRO A CA 1
ATOM 1553 C C . PRO A 1 195 ? -12.983 -3.429 -6.742 1.00 83.25 195 PRO A C 1
ATOM 1555 O O . PRO A 1 195 ? -11.822 -3.054 -6.598 1.00 83.25 195 PRO A O 1
ATOM 1558 N N . ASP A 1 196 ? -13.741 -3.067 -7.777 1.00 80.06 196 ASP A N 1
ATOM 1559 C CA . ASP A 1 196 ? -13.325 -2.132 -8.833 1.00 80.06 196 ASP A CA 1
ATOM 1560 C C . ASP A 1 196 ? -12.058 -2.541 -9.615 1.00 80.06 196 ASP A C 1
ATOM 1562 O O . ASP A 1 196 ? -11.446 -1.714 -10.291 1.00 80.06 196 ASP A O 1
ATOM 1566 N N . THR A 1 197 ? -11.669 -3.820 -9.565 1.00 81.50 197 THR A N 1
ATOM 1567 C CA . THR A 1 197 ? -10.551 -4.363 -10.352 1.00 81.50 197 THR A CA 1
ATOM 1568 C C . THR A 1 197 ? -11.024 -5.396 -11.374 1.00 81.50 197 THR A C 1
ATOM 1570 O O . THR A 1 197 ? -11.939 -6.184 -11.123 1.00 81.50 197 THR A O 1
ATOM 1573 N N . ASN A 1 198 ? -10.378 -5.422 -12.543 1.00 76.94 198 ASN A N 1
ATOM 1574 C CA . ASN A 1 198 ? -10.691 -6.381 -13.601 1.00 76.94 198 ASN A CA 1
ATOM 1575 C C . ASN A 1 198 ? -10.084 -7.756 -13.275 1.00 76.94 198 ASN A C 1
ATOM 1577 O O . ASN A 1 198 ? -8.925 -8.013 -13.587 1.00 76.94 198 ASN A O 1
ATOM 1581 N N . ASN A 1 199 ? -10.884 -8.651 -12.687 1.00 81.62 199 ASN A N 1
ATOM 1582 C CA . ASN A 1 199 ? -10.524 -10.049 -12.397 1.00 81.62 199 ASN A CA 1
ATOM 1583 C C . ASN A 1 199 ? -9.317 -10.240 -11.456 1.00 81.62 199 ASN A C 1
ATOM 1585 O O . ASN A 1 199 ? -8.645 -11.273 -11.523 1.00 81.62 199 ASN A O 1
ATOM 1589 N N . LEU A 1 200 ? -9.043 -9.282 -10.564 1.00 88.00 200 LEU A N 1
ATOM 1590 C CA . LEU A 1 200 ? -8.019 -9.441 -9.532 1.00 88.00 200 LEU A CA 1
ATOM 1591 C C . LEU A 1 200 ? -8.633 -9.917 -8.218 1.00 88.00 200 LEU A C 1
ATOM 1593 O O . LEU A 1 200 ? -9.786 -9.640 -7.882 1.00 88.00 200 LEU A O 1
ATOM 1597 N N . PHE A 1 201 ? -7.834 -10.669 -7.471 1.00 90.75 201 PHE A N 1
ATOM 1598 C CA . PHE A 1 201 ? -8.258 -11.331 -6.250 1.00 90.75 201 PHE A CA 1
ATOM 1599 C C . PHE A 1 201 ? -7.269 -11.056 -5.130 1.00 90.75 201 PHE A C 1
ATOM 1601 O O . PHE A 1 201 ? -6.078 -10.915 -5.388 1.00 90.75 201 PHE A O 1
ATOM 1608 N N . ILE A 1 202 ? -7.765 -11.037 -3.895 1.00 92.25 202 ILE A N 1
ATOM 1609 C CA . ILE A 1 202 ? -6.933 -10.912 -2.704 1.00 92.25 202 ILE A CA 1
ATOM 1610 C C . ILE A 1 202 ? -6.010 -12.129 -2.617 1.00 92.25 202 ILE A C 1
ATOM 1612 O O . ILE A 1 202 ? -6.486 -13.274 -2.585 1.00 92.25 202 ILE A O 1
ATOM 1616 N N . ASP A 1 203 ? -4.708 -11.864 -2.560 1.00 91.12 203 ASP A N 1
ATOM 1617 C CA . ASP A 1 203 ? -3.683 -12.880 -2.385 1.00 91.12 203 ASP A CA 1
ATOM 1618 C C . ASP A 1 203 ? -3.821 -13.564 -1.020 1.00 91.12 203 ASP A C 1
ATOM 1620 O O . ASP A 1 203 ? -4.142 -12.940 -0.005 1.00 91.12 203 ASP A O 1
ATOM 1624 N N . SER A 1 204 ? -3.556 -14.869 -0.978 1.00 89.56 204 SER A N 1
ATOM 1625 C CA . SER A 1 204 ? -3.676 -15.654 0.252 1.00 89.56 204 SER A CA 1
ATOM 1626 C C . SER A 1 204 ? -2.743 -15.203 1.378 1.00 89.56 204 SER A C 1
ATOM 1628 O O . SER A 1 204 ? -3.028 -15.494 2.536 1.00 89.56 204 SER A O 1
ATOM 1630 N N . GLY A 1 205 ? -1.667 -14.471 1.071 1.00 89.69 205 GLY A N 1
ATOM 1631 C CA . GLY A 1 205 ? -0.782 -13.859 2.061 1.00 89.69 205 GLY A CA 1
ATOM 1632 C C . GLY A 1 205 ? -1.459 -12.793 2.928 1.00 89.69 205 GLY A C 1
ATOM 1633 O O . GLY A 1 205 ? -0.937 -12.469 3.990 1.00 89.69 205 GLY A O 1
ATOM 1634 N N . TRP A 1 206 ? -2.625 -12.282 2.518 1.00 92.81 206 TRP A N 1
ATOM 1635 C CA . TRP A 1 206 ? -3.461 -11.391 3.329 1.00 92.81 206 TRP A CA 1
ATOM 1636 C C . TRP A 1 206 ? -4.473 -12.127 4.211 1.00 92.81 206 TRP A C 1
ATOM 1638 O O . TRP A 1 206 ? -5.128 -11.494 5.038 1.00 92.81 206 TRP A O 1
ATOM 1648 N N . TYR A 1 207 ? -4.655 -13.441 4.041 1.00 93.06 207 TYR A N 1
ATOM 1649 C CA . TYR A 1 207 ? -5.647 -14.184 4.814 1.00 93.06 207 TYR A CA 1
ATOM 1650 C C . TYR A 1 207 ? -5.223 -14.279 6.281 1.00 93.06 207 TYR A C 1
ATOM 1652 O O . TYR A 1 207 ? -4.103 -14.675 6.599 1.00 93.06 207 TYR A O 1
ATOM 1660 N N . GLY A 1 208 ? -6.143 -13.939 7.178 1.00 94.38 208 GLY A N 1
ATOM 1661 C CA . GLY A 1 208 ? -5.869 -13.799 8.602 1.00 94.38 208 GLY A CA 1
ATOM 1662 C C . GLY A 1 208 ? -6.479 -12.527 9.171 1.00 94.38 208 GLY A C 1
ATOM 1663 O O . GLY A 1 208 ? -7.473 -12.010 8.657 1.00 94.38 208 GLY A O 1
ATOM 1664 N N . THR A 1 209 ? -5.890 -12.046 10.257 1.00 97.56 209 THR A N 1
ATOM 1665 C CA . THR A 1 209 ? -6.339 -10.845 10.957 1.00 97.56 209 THR A CA 1
ATOM 1666 C C . THR A 1 209 ? -5.591 -9.628 10.434 1.00 97.56 209 THR A C 1
ATOM 1668 O O . THR A 1 209 ? -4.364 -9.615 10.384 1.00 97.56 209 THR A O 1
ATOM 1671 N N . ILE A 1 210 ? -6.316 -8.571 10.097 1.00 98.19 210 ILE A N 1
ATOM 1672 C CA . ILE A 1 210 ? -5.738 -7.259 9.826 1.00 98.19 210 ILE A CA 1
ATOM 1673 C C . ILE A 1 210 ? -6.029 -6.372 11.028 1.00 98.19 210 ILE A C 1
ATOM 1675 O O . ILE A 1 210 ? -7.188 -6.171 11.390 1.00 98.19 210 ILE A O 1
ATOM 1679 N N . VAL A 1 211 ? -4.979 -5.862 11.662 1.00 98.25 211 VAL A N 1
ATOM 1680 C CA . VAL A 1 211 ? -5.073 -4.896 12.759 1.00 98.25 211 VAL A CA 1
ATOM 1681 C C . VAL A 1 211 ? -4.909 -3.505 12.171 1.00 98.25 211 VAL A C 1
ATOM 1683 O O . VAL A 1 211 ? -3.912 -3.224 11.511 1.00 98.25 211 VAL A O 1
ATOM 1686 N N . VAL A 1 212 ? -5.875 -2.627 12.421 1.00 98.12 212 VAL A N 1
ATOM 1687 C CA . VAL A 1 212 ? -5.856 -1.241 11.950 1.00 98.12 212 VAL A CA 1
ATOM 1688 C C . VAL A 1 212 ? -5.594 -0.322 13.131 1.00 98.12 212 VAL A C 1
ATOM 1690 O O . VAL A 1 212 ? -6.306 -0.377 14.136 1.00 98.12 212 VAL A O 1
ATOM 1693 N N . GLU A 1 213 ? -4.579 0.527 13.008 1.00 96.25 213 GLU A N 1
ATOM 1694 C CA . GLU A 1 213 ? -4.221 1.528 14.008 1.00 96.25 213 GLU A CA 1
ATOM 1695 C C . GLU A 1 213 ? -4.321 2.952 13.448 1.00 96.25 213 GLU A C 1
ATOM 1697 O O . GLU A 1 213 ? -4.001 3.228 12.290 1.00 96.25 213 GLU A O 1
ATOM 1702 N N . THR A 1 214 ? -4.725 3.883 14.306 1.00 95.50 214 THR A N 1
ATOM 1703 C CA . THR A 1 214 ? -4.617 5.323 14.064 1.00 95.50 214 THR A CA 1
ATOM 1704 C C . THR A 1 214 ? -4.334 6.052 15.379 1.00 95.50 214 THR A C 1
ATOM 1706 O O . THR A 1 214 ? -4.411 5.467 16.463 1.00 95.50 214 THR A O 1
ATOM 1709 N N . GLU A 1 215 ? -3.944 7.320 15.308 1.00 93.62 215 GLU A N 1
ATOM 1710 C CA . GLU A 1 215 ? -3.610 8.106 16.499 1.00 93.62 215 GLU A CA 1
ATOM 1711 C C . GLU A 1 215 ? -4.805 8.218 17.460 1.00 93.62 215 GLU A C 1
ATOM 1713 O O . GLU A 1 215 ? -5.966 8.161 17.058 1.00 93.62 215 GLU A O 1
ATOM 1718 N N . GLY A 1 216 ? -4.537 8.374 18.757 1.00 94.12 216 GLY A N 1
ATOM 1719 C CA . GLY A 1 216 ? -5.555 8.479 19.809 1.00 94.12 216 GLY A CA 1
ATOM 1720 C C . GLY A 1 216 ? -6.371 9.777 19.804 1.00 94.12 216 GLY A C 1
ATOM 1721 O O . GLY A 1 216 ? -7.036 10.065 20.794 1.00 94.12 216 GLY A O 1
ATOM 1722 N N . THR A 1 217 ? -6.296 10.584 18.744 1.00 93.81 217 THR A N 1
ATOM 1723 C CA . THR A 1 217 ? -7.022 11.853 18.614 1.00 93.81 217 THR A CA 1
ATOM 1724 C C . THR A 1 217 ? -8.414 11.640 18.012 1.00 93.81 217 THR A C 1
ATOM 1726 O O . THR A 1 217 ? -8.674 10.637 17.342 1.00 93.81 217 THR A O 1
ATOM 1729 N N . ASN A 1 218 ? -9.327 12.590 18.232 1.00 93.56 218 ASN A N 1
ATOM 1730 C CA . ASN A 1 218 ? -10.682 12.515 17.677 1.00 93.56 218 ASN A CA 1
ATOM 1731 C C . ASN A 1 218 ? -10.682 12.668 16.149 1.00 93.56 218 ASN A C 1
ATOM 1733 O O . ASN A 1 218 ? -11.506 12.062 15.470 1.00 93.56 218 ASN A O 1
ATOM 1737 N N . GLU A 1 219 ? -9.747 13.443 15.600 1.00 91.94 219 GLU A N 1
ATOM 1738 C CA . GLU A 1 219 ? -9.593 13.643 14.159 1.00 91.94 219 GLU A CA 1
ATOM 1739 C C . GLU A 1 219 ? -9.138 12.352 13.473 1.00 91.94 219 GLU A C 1
ATOM 1741 O O . GLU A 1 219 ? -9.675 11.975 12.434 1.00 91.94 219 GLU A O 1
ATOM 1746 N N . ALA A 1 220 ? -8.182 11.649 14.083 1.00 93.06 220 ALA A N 1
ATOM 1747 C CA . ALA A 1 220 ? -7.694 10.363 13.602 1.00 93.06 220 ALA A CA 1
ATOM 1748 C C . ALA A 1 220 ? -8.779 9.278 13.673 1.00 93.06 220 ALA A C 1
ATOM 1750 O O . ALA A 1 220 ? -8.906 8.463 12.757 1.00 93.06 220 ALA A O 1
ATOM 1751 N N . LEU A 1 221 ? -9.598 9.295 14.730 1.00 94.81 221 LEU A N 1
ATOM 1752 C CA . LEU A 1 221 ? -10.767 8.430 14.838 1.00 94.81 221 LEU A CA 1
ATOM 1753 C C . LEU A 1 221 ? -11.803 8.730 13.745 1.00 94.81 221 LEU A C 1
ATOM 1755 O O . LEU A 1 221 ? -12.282 7.800 13.101 1.00 94.81 221 LEU A O 1
ATOM 1759 N N . ALA A 1 222 ? -12.142 10.002 13.524 1.00 92.56 222 ALA A N 1
ATOM 1760 C CA . ALA A 1 222 ? -13.095 10.396 12.488 1.00 92.56 222 ALA A CA 1
ATOM 1761 C C . ALA A 1 222 ? -12.617 9.977 11.086 1.00 92.56 222 ALA A C 1
ATOM 1763 O O . ALA A 1 222 ? -13.404 9.425 10.318 1.00 92.56 222 ALA A O 1
ATOM 1764 N N . ASP A 1 223 ? -11.323 10.145 10.790 1.00 92.56 223 ASP A N 1
ATOM 1765 C CA . ASP A 1 223 ? -10.706 9.664 9.548 1.00 92.56 223 ASP A CA 1
ATOM 1766 C C . ASP A 1 223 ? -10.864 8.141 9.393 1.00 92.56 223 ASP A C 1
ATOM 1768 O O . ASP A 1 223 ? -11.337 7.668 8.359 1.00 92.56 223 ASP A O 1
ATOM 1772 N N . LEU A 1 224 ? -10.572 7.355 10.439 1.00 95.06 224 LEU A N 1
ATOM 1773 C CA . LEU A 1 224 ? -10.765 5.899 10.407 1.00 95.06 224 LEU A CA 1
ATOM 1774 C C . LEU A 1 224 ? -12.236 5.507 10.185 1.00 95.06 224 LEU A C 1
ATOM 1776 O O . LEU A 1 224 ? -12.514 4.598 9.400 1.00 95.06 224 LEU A O 1
ATOM 1780 N N . GLN A 1 225 ? -13.180 6.189 10.838 1.00 94.38 225 GLN A N 1
ATOM 1781 C CA . GLN A 1 225 ? -14.614 5.949 10.644 1.00 94.38 225 GLN A CA 1
ATOM 1782 C C . GLN A 1 225 ? -15.033 6.200 9.193 1.00 94.38 225 GLN A C 1
ATOM 1784 O O . GLN A 1 225 ? -15.790 5.415 8.621 1.00 94.38 225 GLN A O 1
ATOM 1789 N N . GLU A 1 226 ? -14.508 7.254 8.571 1.00 92.12 226 GLU A N 1
ATOM 1790 C CA . GLU A 1 226 ? -14.823 7.597 7.188 1.00 92.12 226 GLU A CA 1
ATOM 1791 C C . GLU A 1 226 ? -14.278 6.562 6.186 1.00 92.12 226 GLU A C 1
ATOM 1793 O O . GLU A 1 226 ? -14.935 6.257 5.185 1.00 92.12 226 GLU A O 1
ATOM 1798 N N . ARG A 1 227 ? -13.112 5.967 6.473 1.00 93.81 227 ARG A N 1
ATOM 1799 C CA . ARG A 1 227 ? -12.513 4.874 5.677 1.00 93.81 227 ARG A CA 1
ATOM 1800 C C . ARG A 1 227 ? -13.326 3.582 5.716 1.00 93.81 227 ARG A C 1
ATOM 1802 O O . ARG A 1 227 ? -13.292 2.811 4.763 1.00 93.81 227 ARG A O 1
ATOM 1809 N N . CYS A 1 228 ? -14.084 3.359 6.788 1.00 94.38 228 CYS A N 1
ATOM 1810 C CA . CYS A 1 228 ? -14.923 2.172 6.965 1.00 94.38 228 CYS A CA 1
ATOM 1811 C C . CYS A 1 228 ? -16.205 2.192 6.111 1.00 94.38 228 CYS A C 1
ATOM 1813 O O . CYS A 1 228 ? -16.944 1.210 6.079 1.00 94.38 228 CYS A O 1
ATOM 1815 N N . GLY A 1 229 ? -16.478 3.285 5.395 1.00 88.88 229 GLY A N 1
ATOM 1816 C CA . GLY A 1 229 ? -17.626 3.392 4.502 1.00 88.88 229 GLY A CA 1
ATOM 1817 C C . GLY A 1 229 ? -18.959 3.689 5.214 1.00 88.88 229 GLY A C 1
ATOM 1818 O O . GLY A 1 229 ? -19.043 3.763 6.439 1.00 88.88 229 GLY A O 1
ATOM 1819 N N . PRO A 1 230 ? -20.044 3.889 4.443 1.00 82.38 230 PRO A N 1
ATOM 1820 C CA . PRO A 1 230 ? -21.270 4.544 4.916 1.00 82.38 230 PRO A CA 1
ATOM 1821 C C . PRO A 1 230 ? -22.166 3.709 5.845 1.00 82.38 230 PRO A C 1
ATOM 1823 O O . PRO A 1 230 ? -23.155 4.242 6.337 1.00 82.38 230 PRO A O 1
ATOM 1826 N N . ARG A 1 231 ? -21.882 2.415 6.041 1.00 83.88 231 ARG A N 1
ATOM 1827 C CA . ARG A 1 231 ? -22.701 1.510 6.875 1.00 83.88 231 ARG A CA 1
ATOM 1828 C C . ARG A 1 231 ? -22.104 1.234 8.253 1.00 83.88 231 ARG A C 1
ATOM 1830 O O . ARG A 1 231 ? -22.825 0.819 9.148 1.00 83.88 231 ARG A O 1
ATOM 1837 N N . ALA A 1 232 ? -20.807 1.475 8.416 1.00 88.62 232 ALA A N 1
ATOM 1838 C CA . ALA A 1 232 ? -20.068 1.107 9.616 1.00 88.62 232 ALA A CA 1
ATOM 1839 C C . ALA A 1 232 ? -20.322 2.051 10.798 1.00 88.62 232 ALA A C 1
ATOM 1841 O O . ALA A 1 232 ? -20.408 1.615 11.943 1.00 88.62 232 ALA A O 1
ATOM 1842 N N . PHE A 1 233 ? -20.445 3.348 10.513 1.00 88.88 233 PHE A N 1
ATOM 1843 C CA . PHE A 1 233 ? -20.593 4.408 11.506 1.00 88.88 233 PHE A CA 1
ATOM 1844 C C . PHE A 1 233 ? -21.670 5.408 11.069 1.00 88.88 233 PHE A C 1
ATOM 1846 O O . PHE A 1 233 ? -21.986 5.485 9.877 1.00 88.88 233 PHE A O 1
ATOM 1853 N N . PRO A 1 234 ? -22.234 6.196 12.005 1.00 84.06 234 PRO A N 1
ATOM 1854 C CA . PRO A 1 234 ? -23.169 7.260 11.665 1.00 84.06 234 PRO A CA 1
ATOM 1855 C C . PRO A 1 234 ? -22.592 8.208 10.599 1.00 84.06 234 PRO A C 1
ATOM 1857 O O . PRO A 1 234 ? -21.405 8.542 10.652 1.00 84.06 234 PRO A O 1
ATOM 1860 N N . PRO A 1 235 ? -23.408 8.658 9.630 1.00 76.25 235 PRO A N 1
ATOM 1861 C CA . PRO A 1 235 ? -22.930 9.486 8.533 1.00 76.25 235 PRO A CA 1
ATOM 1862 C C . PRO A 1 235 ? -22.394 10.830 9.039 1.00 76.25 235 PRO A C 1
ATOM 1864 O O . PRO A 1 235 ? -23.074 11.550 9.769 1.00 76.25 235 PRO A O 1
ATOM 1867 N N . GLN A 1 236 ? -21.186 11.178 8.599 1.00 72.56 236 GLN A N 1
ATOM 1868 C CA . GLN A 1 236 ? -20.565 12.477 8.852 1.00 72.56 236 GLN A CA 1
ATOM 1869 C C . GLN A 1 236 ? -20.835 13.472 7.702 1.00 72.56 236 GLN A C 1
ATOM 1871 O O . GLN A 1 236 ? -21.130 13.046 6.576 1.00 72.56 236 GLN A O 1
ATOM 1876 N N . PRO A 1 237 ? -20.746 14.796 7.953 1.00 73.19 237 PRO A N 1
ATOM 1877 C CA . PRO A 1 237 ? -20.909 15.821 6.923 1.00 73.19 237 PRO A CA 1
ATOM 1878 C C . PRO A 1 237 ? -19.902 15.625 5.785 1.00 73.19 237 PRO A C 1
ATOM 1880 O O . PRO A 1 237 ? -18.703 15.530 6.026 1.00 73.19 237 PRO A O 1
ATOM 1883 N N . ARG A 1 238 ? -20.379 15.583 4.536 1.00 68.31 238 ARG A N 1
ATOM 1884 C CA . ARG A 1 238 ? -19.517 15.437 3.352 1.00 68.31 238 ARG A CA 1
ATOM 1885 C C . ARG A 1 238 ? -19.268 16.797 2.699 1.00 68.31 238 ARG A C 1
ATOM 1887 O O . ARG A 1 238 ? -20.202 17.599 2.629 1.00 68.31 238 ARG A O 1
ATOM 1894 N N . PRO A 1 239 ? -18.062 17.063 2.167 1.00 66.69 239 PRO A N 1
ATOM 1895 C CA . PRO A 1 239 ? -17.822 18.270 1.384 1.00 66.69 239 PRO A CA 1
ATOM 1896 C C . PRO A 1 239 ? -18.704 18.276 0.132 1.00 66.69 239 PRO A C 1
ATOM 1898 O O . PRO A 1 239 ? -18.929 17.236 -0.481 1.00 66.69 239 PRO A O 1
ATOM 1901 N N . SER A 1 240 ? -19.204 19.444 -0.267 1.00 67.44 240 SER A N 1
ATOM 1902 C CA . SER A 1 240 ? -20.129 19.593 -1.400 1.00 67.44 240 SER A CA 1
ATOM 1903 C C . SER A 1 240 ? -19.460 19.458 -2.774 1.00 67.44 240 SER A C 1
ATOM 1905 O O . SER A 1 240 ? -20.147 19.208 -3.761 1.00 67.44 240 SER A O 1
ATOM 1907 N N . ASN A 1 241 ? -18.133 19.607 -2.856 1.00 84.00 241 ASN A N 1
ATOM 1908 C CA . ASN A 1 241 ? -17.395 19.632 -4.119 1.00 84.00 241 ASN A CA 1
ATOM 1909 C C . ASN A 1 241 ? -16.995 18.212 -4.599 1.00 84.00 241 ASN A C 1
ATOM 1911 O O . ASN A 1 241 ? -16.208 17.547 -3.917 1.00 84.00 241 ASN A O 1
ATOM 1915 N N . PRO A 1 242 ? -17.434 17.766 -5.795 1.00 80.19 242 PRO A N 1
ATOM 1916 C CA . PRO A 1 242 ? -17.117 16.440 -6.337 1.00 80.19 242 PRO A CA 1
ATOM 1917 C C . PRO A 1 242 ? -15.618 16.147 -6.508 1.00 80.19 242 PRO A C 1
ATOM 1919 O O . PRO A 1 242 ? -15.175 15.024 -6.272 1.00 80.19 242 PRO A O 1
ATOM 1922 N N . ALA A 1 243 ? -14.809 17.143 -6.889 1.00 79.44 243 ALA A N 1
ATOM 1923 C CA . ALA A 1 243 ? -13.371 16.945 -7.093 1.00 79.44 243 ALA A CA 1
ATOM 1924 C C . ALA A 1 243 ? -12.640 16.684 -5.765 1.00 79.44 243 ALA A C 1
ATOM 1926 O O . ALA A 1 243 ? -11.786 15.801 -5.674 1.00 79.44 243 ALA A O 1
ATOM 1927 N N . GLN A 1 244 ? -13.031 17.406 -4.712 1.00 77.44 244 GLN A N 1
ATOM 1928 C CA . GLN A 1 244 ? -12.502 17.201 -3.363 1.00 77.44 244 GLN A CA 1
ATOM 1929 C C . GLN A 1 244 ? -12.942 15.852 -2.786 1.0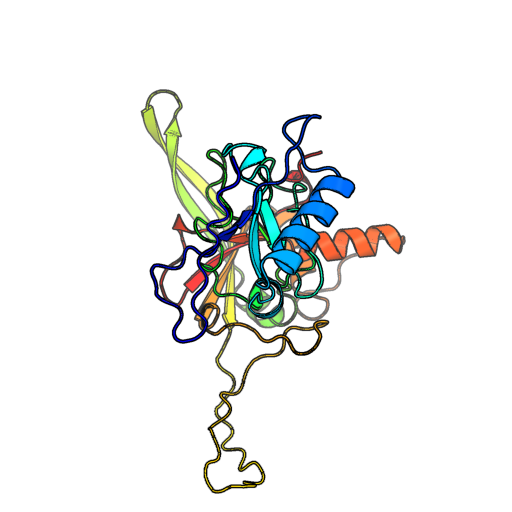0 77.44 244 GLN A C 1
ATOM 1931 O O . GLN A 1 244 ? -12.140 15.183 -2.139 1.00 77.44 244 GLN A O 1
ATOM 1936 N N . GLN A 1 245 ? -14.172 15.412 -3.073 1.00 77.69 245 GLN A N 1
ATOM 1937 C CA . GLN A 1 245 ? -14.642 14.083 -2.673 1.00 77.69 245 GLN A CA 1
ATOM 1938 C C . GLN A 1 245 ? -13.793 12.969 -3.294 1.00 77.69 245 GLN A C 1
ATOM 1940 O O . GLN A 1 245 ? -13.407 12.043 -2.584 1.00 77.69 245 GLN A O 1
ATOM 1945 N N . LYS A 1 246 ? -13.462 13.065 -4.590 1.00 78.88 246 LYS A N 1
ATOM 1946 C CA . LYS A 1 246 ? -12.624 12.061 -5.262 1.00 78.88 246 LYS A CA 1
ATOM 1947 C C . LYS A 1 246 ? -11.218 12.003 -4.658 1.00 78.88 246 LYS A C 1
ATOM 1949 O O . LYS A 1 246 ? -10.744 10.920 -4.331 1.00 78.88 246 LYS A O 1
ATOM 1954 N N . ALA A 1 247 ? -10.582 13.154 -4.437 1.00 76.75 247 ALA A N 1
ATOM 1955 C CA . ALA A 1 247 ? -9.264 13.211 -3.802 1.00 76.75 247 ALA A CA 1
ATOM 1956 C C . ALA A 1 247 ? -9.281 12.634 -2.372 1.00 76.75 247 ALA A C 1
ATOM 1958 O O . ALA A 1 247 ? -8.399 11.865 -2.000 1.00 76.75 247 ALA A O 1
ATOM 1959 N N . GLN A 1 248 ? -10.315 12.939 -1.581 1.00 78.19 248 GLN A N 1
ATOM 1960 C CA . GLN A 1 248 ? -10.482 12.357 -0.246 1.00 78.19 248 GLN A CA 1
ATOM 1961 C C . GLN A 1 248 ? -10.720 10.844 -0.286 1.00 78.19 248 GLN A C 1
ATOM 1963 O O . GLN A 1 248 ? -10.220 10.129 0.576 1.00 78.19 248 GLN A O 1
ATOM 1968 N N . GLN A 1 249 ? -11.466 10.336 -1.271 1.00 81.50 249 GLN A N 1
ATOM 1969 C CA . GLN A 1 249 ? -11.661 8.893 -1.444 1.00 81.50 249 GLN A CA 1
ATOM 1970 C C . GLN A 1 249 ? -10.349 8.158 -1.726 1.00 81.50 249 GLN A C 1
ATOM 1972 O O . GLN A 1 249 ? -10.164 7.055 -1.221 1.00 81.50 249 GLN A O 1
ATOM 1977 N N . GLU A 1 250 ? -9.429 8.762 -2.480 1.00 83.19 250 GLU A N 1
ATOM 1978 C CA . GLU A 1 250 ? -8.113 8.164 -2.723 1.00 83.19 250 GLU A CA 1
ATOM 1979 C C . GLU A 1 250 ? -7.265 8.117 -1.443 1.00 83.19 250 GLU A C 1
ATOM 1981 O O . GLU A 1 250 ? -6.702 7.070 -1.125 1.00 83.19 250 GLU A O 1
ATOM 1986 N N . VAL A 1 251 ? -7.237 9.204 -0.660 1.00 87.12 251 VAL A N 1
ATOM 1987 C CA . VAL A 1 251 ? -6.485 9.276 0.611 1.00 87.12 251 VAL A CA 1
ATOM 1988 C C . VAL A 1 251 ? -6.987 8.251 1.632 1.00 87.12 251 VAL A C 1
ATOM 1990 O O . VAL A 1 251 ? -6.192 7.660 2.360 1.00 87.12 251 VAL A O 1
ATOM 1993 N N . LYS A 1 252 ? -8.295 7.964 1.646 1.00 90.69 252 LYS A N 1
ATOM 1994 C CA . LYS A 1 252 ? -8.911 6.967 2.542 1.00 90.69 252 LYS A CA 1
ATOM 1995 C C . LYS A 1 252 ? -8.397 5.546 2.340 1.00 90.69 252 LYS A C 1
ATOM 1997 O O . LYS A 1 252 ? -8.507 4.723 3.249 1.00 90.69 252 LYS A O 1
ATOM 2002 N N . LYS A 1 253 ? -7.808 5.261 1.181 1.00 93.19 253 LYS A N 1
ATOM 2003 C CA . LYS A 1 253 ? -7.216 3.957 0.882 1.00 93.19 253 LYS A CA 1
ATOM 2004 C C . LYS A 1 253 ? -5.752 3.868 1.311 1.00 93.19 253 LYS A C 1
ATOM 2006 O O . LYS A 1 253 ? -5.169 2.809 1.174 1.00 93.19 253 LYS A O 1
ATOM 2011 N N . VAL A 1 254 ? -5.137 4.934 1.820 1.00 94.69 254 VAL A N 1
ATOM 2012 C CA . VAL A 1 254 ? -3.689 4.963 2.084 1.00 94.69 254 VAL A CA 1
ATOM 2013 C C . VAL A 1 254 ? -3.363 4.469 3.490 1.00 94.69 254 VAL A C 1
ATOM 2015 O O . VAL A 1 254 ? -3.819 5.050 4.481 1.00 94.69 254 VAL A O 1
ATOM 2018 N N . PHE A 1 255 ? -2.533 3.431 3.572 1.00 95.56 255 PHE A N 1
ATOM 2019 C CA . PHE A 1 255 ? -2.070 2.834 4.822 1.00 95.56 255 PHE A CA 1
ATOM 2020 C C . PHE A 1 255 ? -0.570 2.538 4.777 1.00 95.56 255 PHE A C 1
ATOM 2022 O O . PHE A 1 255 ? -0.029 2.215 3.727 1.00 95.56 255 PHE A O 1
ATOM 2029 N N . ARG A 1 256 ? 0.102 2.578 5.929 1.00 94.00 256 ARG A N 1
ATOM 2030 C CA . ARG A 1 256 ? 1.444 2.005 6.108 1.00 94.00 256 ARG A CA 1
ATOM 2031 C C . ARG A 1 256 ? 1.328 0.600 6.673 1.00 94.00 256 ARG A C 1
ATOM 2033 O O . ARG A 1 256 ? 0.613 0.410 7.654 1.00 94.00 256 ARG A O 1
ATOM 2040 N N . ILE A 1 257 ? 2.064 -0.360 6.123 1.00 93.62 257 ILE A N 1
ATOM 2041 C CA . ILE A 1 257 ? 2.199 -1.690 6.737 1.00 93.62 257 ILE A CA 1
ATOM 2042 C C . ILE A 1 257 ? 3.230 -1.599 7.860 1.00 93.62 257 ILE A C 1
ATOM 2044 O O . ILE A 1 257 ? 4.393 -1.324 7.591 1.00 93.62 257 ILE A O 1
ATOM 2048 N N . LEU A 1 258 ? 2.817 -1.851 9.102 1.00 92.50 258 LEU A N 1
ATOM 2049 C CA . LEU A 1 258 ? 3.681 -1.842 10.283 1.00 92.50 258 LEU A CA 1
ATOM 2050 C C . LEU A 1 258 ? 4.387 -3.191 10.420 1.00 92.50 258 LEU A C 1
ATOM 2052 O O . LEU A 1 258 ? 3.876 -4.118 11.061 1.00 92.50 258 LEU A O 1
ATOM 2056 N N . ARG A 1 259 ? 5.549 -3.333 9.782 1.00 88.38 259 ARG A N 1
ATOM 2057 C CA . ARG A 1 259 ? 6.286 -4.604 9.730 1.00 88.38 259 ARG A CA 1
ATOM 2058 C C . ARG A 1 259 ? 6.735 -5.057 11.114 1.00 88.38 259 ARG A C 1
ATOM 2060 O O . ARG A 1 259 ? 6.623 -6.233 11.429 1.00 88.38 259 ARG A O 1
ATOM 2067 N N . GLU A 1 260 ? 7.156 -4.122 11.957 1.00 88.25 260 GLU A N 1
ATOM 2068 C CA . GLU A 1 260 ? 7.623 -4.368 13.322 1.00 88.25 260 GLU A CA 1
ATOM 2069 C C . GLU A 1 260 ? 6.529 -4.883 14.269 1.00 88.25 260 GLU A C 1
ATOM 2071 O O . GLU A 1 260 ? 6.836 -5.513 15.278 1.00 88.25 260 GLU A O 1
ATOM 2076 N N . LYS A 1 261 ? 5.254 -4.624 13.949 1.00 90.38 261 LYS A N 1
ATOM 2077 C CA . LYS A 1 261 ? 4.098 -5.116 14.716 1.00 90.38 261 LYS A CA 1
ATOM 2078 C C . LYS A 1 261 ? 3.428 -6.337 14.084 1.00 90.38 261 LYS A C 1
ATOM 2080 O O . LYS A 1 261 ? 2.635 -7.003 14.744 1.00 90.38 261 LYS A O 1
ATOM 2085 N N . SER A 1 262 ? 3.707 -6.607 12.812 1.00 91.75 262 SER A N 1
ATOM 2086 C CA . SER A 1 262 ? 3.088 -7.701 12.067 1.00 91.75 262 SER A CA 1
ATOM 2087 C C . SER A 1 262 ? 3.728 -9.045 12.417 1.00 91.75 262 SER A C 1
ATOM 2089 O O . SER A 1 262 ? 4.914 -9.133 12.727 1.00 91.75 262 SER A O 1
ATOM 2091 N N . ARG A 1 263 ? 2.940 -10.117 12.345 1.00 92.25 263 ARG A N 1
ATOM 2092 C CA . ARG A 1 263 ? 3.357 -11.501 12.615 1.00 92.25 263 ARG A CA 1
ATOM 2093 C C . ARG A 1 263 ? 2.612 -12.465 11.684 1.00 92.25 263 ARG A C 1
ATOM 2095 O O . ARG A 1 263 ? 1.621 -12.075 11.074 1.00 92.25 263 ARG A O 1
ATOM 2102 N N . PRO A 1 264 ? 3.047 -13.726 11.528 1.00 89.12 264 PRO A N 1
ATOM 2103 C CA . PRO A 1 264 ? 2.333 -14.678 10.679 1.00 89.12 264 PRO A CA 1
ATOM 2104 C C . PRO A 1 264 ? 0.837 -14.766 11.030 1.00 89.12 264 PRO A C 1
ATOM 2106 O O . PRO A 1 264 ? 0.483 -14.998 12.184 1.00 89.12 264 PRO A O 1
ATOM 2109 N N . GLY A 1 265 ? -0.032 -14.556 10.036 1.00 89.19 265 GLY A N 1
ATOM 2110 C CA . GLY A 1 265 ? -1.493 -14.544 10.201 1.00 89.19 265 GLY A CA 1
ATOM 2111 C C . GLY A 1 265 ? -2.086 -13.258 10.793 1.00 89.19 265 GLY A C 1
ATOM 2112 O O . GLY A 1 265 ? -3.308 -13.174 10.921 1.00 89.19 265 GLY A O 1
ATOM 2113 N N . GLU A 1 266 ? -1.262 -12.261 11.133 1.00 95.75 266 GLU A N 1
ATOM 2114 C CA . GLU A 1 266 ? -1.708 -10.956 11.625 1.00 95.75 266 GLU A CA 1
ATOM 2115 C C . GLU A 1 266 ? -0.880 -9.807 11.033 1.00 95.75 266 GLU A C 1
ATOM 2117 O O . GLU A 1 266 ? 0.304 -9.646 11.332 1.00 95.75 266 GLU A O 1
ATOM 2122 N N . ILE A 1 267 ? -1.514 -8.969 10.219 1.00 96.69 267 ILE A N 1
ATOM 2123 C CA . ILE A 1 267 ? -0.854 -7.835 9.565 1.00 96.69 267 ILE A CA 1
ATOM 2124 C C . ILE A 1 267 ? -1.341 -6.550 10.221 1.00 96.69 267 ILE A C 1
ATOM 2126 O O . ILE A 1 267 ? -2.540 -6.279 10.261 1.00 96.69 267 ILE A O 1
ATOM 2130 N N . CYS A 1 268 ? -0.409 -5.748 10.723 1.00 96.75 268 CYS A N 1
ATOM 2131 C CA . CYS A 1 268 ? -0.713 -4.443 11.289 1.00 96.75 268 CYS A CA 1
ATOM 2132 C C . CYS A 1 268 ? -0.580 -3.363 10.214 1.00 96.75 268 CYS A C 1
ATOM 2134 O O . CYS A 1 268 ? 0.449 -3.273 9.545 1.00 96.75 268 CYS A O 1
ATOM 2136 N N . ILE A 1 269 ? -1.592 -2.509 10.085 1.00 97.25 269 ILE A N 1
ATOM 2137 C CA . ILE A 1 269 ? -1.577 -1.344 9.202 1.00 97.25 269 ILE A CA 1
ATOM 2138 C C . ILE A 1 269 ? -1.935 -0.073 9.974 1.00 97.25 269 ILE A C 1
ATOM 2140 O O . ILE A 1 269 ? -2.773 -0.098 10.875 1.00 97.25 269 ILE A O 1
ATOM 2144 N N . LYS A 1 270 ? -1.315 1.052 9.612 1.00 95.69 270 LYS A N 1
ATOM 2145 C CA . LYS A 1 270 ? -1.624 2.379 10.160 1.00 95.69 270 LYS A CA 1
ATOM 2146 C C . LYS A 1 270 ? -2.235 3.262 9.082 1.00 95.69 270 LYS A C 1
ATOM 2148 O O . LYS A 1 270 ? -1.683 3.336 7.986 1.00 95.69 270 LYS A O 1
ATOM 2153 N N . ALA A 1 271 ? -3.337 3.941 9.389 1.00 95.44 271 ALA A N 1
ATOM 2154 C CA . ALA A 1 271 ? -3.892 4.955 8.494 1.00 95.44 271 ALA A CA 1
ATOM 2155 C C . ALA A 1 271 ? -2.881 6.095 8.282 1.00 95.44 271 ALA A C 1
ATOM 2157 O O . ALA A 1 271 ? -2.286 6.577 9.247 1.00 95.44 271 ALA A O 1
ATOM 2158 N N . VAL A 1 272 ? -2.698 6.511 7.026 1.00 91.81 272 VAL A N 1
ATOM 2159 C CA . VAL A 1 272 ? -1.862 7.665 6.664 1.00 91.81 272 VAL A CA 1
ATOM 2160 C C . VAL A 1 272 ? -2.779 8.837 6.355 1.00 91.81 272 VAL A C 1
ATOM 2162 O O . VAL A 1 272 ? -3.617 8.763 5.449 1.00 91.81 272 VAL A O 1
ATOM 2165 N N . GLY A 1 273 ? -2.660 9.903 7.141 1.00 84.56 273 GLY A N 1
ATOM 2166 C CA . GLY A 1 273 ? -3.485 11.100 6.989 1.00 84.56 273 GLY A CA 1
ATOM 2167 C C . GLY A 1 273 ? -2.875 12.106 6.017 1.00 84.56 273 GLY A C 1
ATOM 2168 O O . GLY A 1 273 ? -1.669 12.127 5.815 1.00 84.56 273 GLY A O 1
ATOM 2169 N N . ILE A 1 274 ? -3.683 13.031 5.488 1.00 84.44 274 ILE A N 1
ATOM 2170 C CA . ILE A 1 274 ? -3.235 14.081 4.545 1.00 84.44 274 ILE A CA 1
ATOM 2171 C C . ILE A 1 274 ? -2.043 14.917 5.044 1.00 84.44 274 ILE A C 1
ATOM 2173 O O . ILE A 1 274 ? -1.269 15.425 4.241 1.00 84.44 274 ILE A O 1
ATOM 2177 N N . LYS A 1 275 ? -1.880 15.048 6.365 1.00 84.62 275 LYS A N 1
ATOM 2178 C CA . LYS A 1 275 ? -0.771 15.780 6.997 1.00 84.62 275 LYS A CA 1
ATOM 2179 C C . LYS A 1 275 ? 0.589 15.101 6.802 1.00 84.62 275 LYS A C 1
ATOM 2181 O O . LYS A 1 275 ? 1.607 15.755 6.966 1.00 84.62 275 LYS A O 1
ATOM 2186 N N . GLU A 1 276 ? 0.597 13.810 6.480 1.00 85.31 276 GLU A N 1
ATOM 2187 C CA . GLU A 1 276 ? 1.806 13.029 6.195 1.00 85.31 276 GLU A CA 1
ATOM 2188 C C . GLU A 1 276 ? 2.190 13.066 4.708 1.00 85.31 276 GLU A C 1
ATOM 2190 O O . GLU A 1 276 ? 3.176 12.445 4.316 1.00 85.31 276 GLU A O 1
ATOM 2195 N N . ARG A 1 277 ? 1.412 13.765 3.868 1.00 85.56 277 ARG A N 1
ATOM 2196 C CA . ARG A 1 277 ? 1.713 13.928 2.447 1.00 85.56 277 ARG A CA 1
ATOM 2197 C C . ARG A 1 277 ? 2.966 14.780 2.284 1.00 85.56 277 ARG A C 1
ATOM 2199 O O . ARG A 1 277 ? 3.102 15.824 2.922 1.00 85.56 277 ARG A O 1
ATOM 2206 N N . ILE A 1 278 ? 3.844 14.349 1.393 1.00 81.44 278 ILE A N 1
ATOM 2207 C CA . ILE A 1 278 ? 5.035 15.091 1.001 1.00 81.44 278 ILE A CA 1
ATOM 2208 C C . ILE A 1 278 ? 4.612 15.993 -0.156 1.00 81.44 278 ILE A C 1
ATOM 2210 O O . ILE A 1 278 ? 3.938 15.533 -1.080 1.00 81.44 278 ILE A O 1
ATOM 2214 N N . LEU A 1 279 ? 4.867 17.292 0.005 1.00 56.94 279 LEU A N 1
ATOM 2215 C CA . LEU A 1 279 ? 4.373 18.367 -0.861 1.00 56.94 279 LEU A CA 1
ATOM 2216 C C . LEU A 1 279 ? 4.720 18.138 -2.333 1.00 56.94 279 LEU A C 1
ATOM 2218 O O . LEU A 1 279 ? 5.927 17.984 -2.616 1.00 56.94 279 LEU A O 1
#

Organism: NCBI:txid2828524

Foldseek 3Di:
DDDDDFDDDQPDPDPPPDLETEDADADPPAQAQDPVNQVVQVVRCVVVVNLVSDDFQRKYAHPNNPDDQCTRIWTDRNPGTHDFDCFQPVSGAHDLSRACQLAQVCSCPVVHQDDPVGNWGKHFAQQQVCLQQQLVFWDWDWDWDWDADPVGDTDTDIFIKTKGKDFDAQPPQDPPPDPDPDPDDDRDRDFDADPPDDPGTGDCSRGAMEMEMEGRDPVRVVLLSVSNDPPNDPDDDDDPDPVVVVVSNRLSRIWIWPPVPADRRYTYIYRDDPVSTDD

pLDDT: mean 81.69, std 17.04, range [26.08, 98.25]